Protein AF-A0A8T7J2P3-F1 (afdb_monomer)

pLDDT: mean 91.9, std 7.66, range [48.75, 98.56]

Structure (mmCIF, N/CA/C/O backbone):
data_AF-A0A8T7J2P3-F1
#
_entry.id   AF-A0A8T7J2P3-F1
#
loop_
_atom_site.group_PDB
_atom_site.id
_atom_site.type_symbol
_atom_site.label_atom_id
_atom_site.label_alt_id
_atom_site.label_comp_id
_atom_site.label_asym_id
_atom_site.label_entity_id
_atom_site.label_seq_id
_atom_site.pdbx_PDB_ins_code
_atom_site.Cartn_x
_atom_site.Cartn_y
_atom_site.Cartn_z
_atom_site.occupancy
_atom_site.B_iso_or_equiv
_atom_site.auth_seq_id
_atom_site.auth_comp_id
_atom_site.auth_asym_id
_atom_site.auth_atom_id
_atom_site.pdbx_PDB_model_num
ATOM 1 N N . LYS A 1 1 ? -17.540 -11.563 -5.756 1.00 60.41 1 LYS A N 1
ATOM 2 C CA . LYS A 1 1 ? -17.704 -10.848 -7.057 1.00 60.41 1 LYS A CA 1
ATOM 3 C C . LYS A 1 1 ? -17.309 -9.364 -6.993 1.00 60.41 1 LYS A C 1
ATOM 5 O O . LYS A 1 1 ? -16.690 -8.899 -7.941 1.00 60.41 1 LYS A O 1
ATOM 10 N N . ASN A 1 2 ? -17.602 -8.629 -5.912 1.00 87.38 2 ASN A N 1
ATOM 11 C CA . ASN A 1 2 ? -17.284 -7.192 -5.830 1.00 87.38 2 ASN A CA 1
ATOM 12 C C . ASN A 1 2 ? -15.776 -6.888 -5.732 1.00 87.38 2 ASN A C 1
ATOM 14 O O . ASN A 1 2 ? -15.310 -6.006 -6.441 1.00 87.38 2 ASN A O 1
ATOM 18 N N . VAL A 1 3 ? -14.997 -7.672 -4.976 1.00 92.69 3 VAL A N 1
ATOM 19 C CA . VAL A 1 3 ? -13.534 -7.469 -4.850 1.00 92.69 3 VAL A CA 1
ATOM 20 C C . VAL A 1 3 ? -12.808 -7.602 -6.193 1.00 92.69 3 VAL A C 1
ATOM 22 O O . VAL A 1 3 ? -11.998 -6.753 -6.541 1.00 92.69 3 VAL A O 1
ATOM 25 N N . ILE A 1 4 ? -13.167 -8.600 -7.008 1.00 94.38 4 ILE A N 1
ATOM 26 C CA . ILE A 1 4 ? -12.605 -8.781 -8.361 1.00 94.38 4 ILE A CA 1
ATOM 27 C C . ILE A 1 4 ? -12.861 -7.550 -9.234 1.00 94.38 4 ILE A C 1
ATOM 29 O O . ILE A 1 4 ? -11.965 -7.088 -9.935 1.00 94.38 4 ILE A O 1
ATOM 33 N N . LYS A 1 5 ? -14.079 -6.989 -9.174 1.00 94.00 5 LYS A N 1
ATOM 34 C CA . LYS A 1 5 ? -14.413 -5.753 -9.895 1.00 94.00 5 LYS A CA 1
ATOM 35 C C . LYS A 1 5 ? -13.558 -4.582 -9.409 1.00 94.00 5 LYS A C 1
ATOM 37 O O . LYS A 1 5 ? -13.127 -3.783 -10.234 1.00 94.00 5 LYS A O 1
ATOM 42 N N . THR A 1 6 ? -13.287 -4.489 -8.107 1.00 94.44 6 THR A N 1
ATOM 43 C CA . THR A 1 6 ? -12.375 -3.479 -7.552 1.00 94.44 6 THR A CA 1
ATOM 44 C C . THR A 1 6 ? -10.954 -3.661 -8.081 1.00 94.44 6 THR A C 1
ATOM 46 O O . THR A 1 6 ? -10.404 -2.705 -8.611 1.00 94.44 6 THR A O 1
ATOM 49 N N . LEU A 1 7 ? -10.390 -4.874 -8.055 1.00 94.38 7 LEU A N 1
ATOM 50 C CA . LEU A 1 7 ? -9.053 -5.147 -8.610 1.00 94.38 7 LEU A CA 1
ATOM 51 C C . LEU A 1 7 ? -8.952 -4.747 -10.091 1.00 94.38 7 LEU A C 1
ATOM 53 O O . LEU A 1 7 ? -7.992 -4.100 -10.503 1.00 94.38 7 LEU A O 1
ATOM 57 N N . LYS A 1 8 ? -9.990 -5.044 -10.882 1.00 94.00 8 LYS A N 1
ATOM 58 C CA . LYS A 1 8 ? -10.084 -4.614 -12.287 1.00 94.00 8 LYS A CA 1
ATOM 59 C C . LYS A 1 8 ? -10.078 -3.091 -12.431 1.00 94.00 8 LYS A C 1
ATOM 61 O O . LYS A 1 8 ? -9.345 -2.565 -13.264 1.00 94.00 8 LYS A O 1
ATOM 66 N N . LYS A 1 9 ? -10.853 -2.376 -11.607 1.00 93.44 9 LYS A N 1
ATOM 67 C CA . LYS A 1 9 ? -10.862 -0.900 -11.582 1.00 93.44 9 LYS A CA 1
ATOM 68 C C . LYS A 1 9 ? -9.493 -0.322 -11.215 1.00 93.44 9 LYS A C 1
ATOM 70 O O . LYS A 1 9 ? -9.084 0.663 -11.822 1.00 93.44 9 LYS A O 1
ATOM 75 N N . LEU A 1 10 ? -8.785 -0.960 -10.282 1.00 94.00 10 LEU A N 1
ATOM 76 C CA . LEU A 1 10 ? -7.436 -0.570 -9.866 1.00 94.00 10 LEU A CA 1
ATOM 77 C C . LEU A 1 10 ? -6.364 -0.864 -10.927 1.00 94.00 10 LEU A C 1
ATOM 79 O O . LEU A 1 10 ? -5.272 -0.329 -10.837 1.00 94.00 10 LEU A O 1
ATOM 83 N N . GLY A 1 11 ? -6.675 -1.642 -11.968 1.00 91.12 11 GLY A N 1
ATOM 84 C CA . GLY A 1 11 ? -5.764 -1.891 -13.088 1.00 91.12 11 GLY A CA 1
ATOM 85 C C . GLY A 1 11 ? -5.161 -3.289 -13.150 1.00 91.12 11 GLY A C 1
ATOM 86 O O . GLY A 1 11 ? -4.235 -3.490 -13.921 1.00 91.12 11 GLY A O 1
ATOM 87 N N . VAL A 1 12 ? -5.698 -4.262 -12.410 1.00 93.25 12 VAL A N 1
ATOM 88 C CA . VAL A 1 12 ? -5.315 -5.672 -12.572 1.00 93.25 12 VAL A CA 1
ATOM 89 C C . VAL A 1 12 ? -5.968 -6.239 -13.838 1.00 93.25 12 VAL A C 1
ATOM 91 O O . VAL A 1 12 ? -7.164 -6.551 -13.857 1.00 93.25 12 VAL A O 1
ATOM 94 N N . GLU A 1 13 ? -5.201 -6.378 -14.917 1.00 91.12 13 GLU A N 1
ATOM 95 C CA . GLU A 1 13 ? -5.711 -6.773 -16.242 1.00 91.12 13 GLU A CA 1
ATOM 96 C C . GLU A 1 13 ? -5.817 -8.291 -16.430 1.00 91.12 13 GLU A C 1
ATOM 98 O O . GLU A 1 13 ? -6.764 -8.766 -17.063 1.00 91.12 13 GLU A O 1
ATOM 103 N N . GLN A 1 14 ? -4.962 -9.066 -15.762 1.00 92.56 14 GLN A N 1
ATOM 104 C CA . GLN A 1 14 ? -5.007 -10.529 -15.779 1.00 92.56 14 GLN A CA 1
ATOM 105 C C . GLN A 1 14 ? -6.300 -11.108 -15.184 1.00 92.56 14 GLN A C 1
ATOM 107 O O . GLN A 1 14 ? -7.005 -10.479 -14.386 1.00 92.56 14 GLN A O 1
ATOM 112 N N . ARG A 1 15 ? -6.631 -12.352 -15.538 1.00 92.06 15 ARG A N 1
ATOM 113 C CA . ARG A 1 15 ? -7.747 -13.071 -14.908 1.00 92.06 15 ARG A CA 1
ATOM 114 C C . ARG A 1 15 ? -7.443 -13.305 -13.425 1.00 92.06 15 ARG A C 1
ATOM 116 O O . ARG A 1 15 ? -6.379 -13.808 -13.086 1.00 92.06 15 ARG A O 1
ATOM 123 N N . VAL A 1 16 ? -8.409 -13.002 -12.555 1.00 92.00 16 VAL A N 1
ATOM 124 C CA . VAL A 1 16 ? -8.291 -13.244 -11.109 1.00 92.00 16 VAL A CA 1
ATOM 125 C C . VAL A 1 16 ? -9.231 -14.394 -10.705 1.00 92.00 16 VAL A C 1
ATOM 127 O O . VAL A 1 16 ? -10.448 -14.252 -10.878 1.00 92.00 16 VAL A O 1
ATOM 130 N N . PRO A 1 17 ? -8.718 -15.545 -10.223 1.00 91.06 17 PRO A N 1
ATOM 131 C CA . PRO A 1 17 ? -9.540 -16.709 -9.876 1.00 91.06 17 PRO A CA 1
ATOM 132 C C . PRO A 1 17 ? -10.487 -16.435 -8.705 1.00 91.06 17 PRO A C 1
ATOM 134 O O . PRO A 1 17 ? -10.058 -15.968 -7.659 1.00 91.06 17 PRO A O 1
ATOM 137 N N . ALA A 1 18 ? -11.776 -16.753 -8.841 1.00 92.81 18 ALA A N 1
ATOM 138 C CA . ALA A 1 18 ? -12.801 -16.427 -7.844 1.00 92.81 18 ALA A CA 1
ATOM 139 C C . ALA A 1 18 ? -12.855 -17.411 -6.654 1.00 92.81 18 ALA A C 1
ATOM 141 O O . ALA A 1 18 ? -13.933 -17.880 -6.293 1.00 92.81 18 ALA A O 1
ATOM 142 N N . TYR A 1 19 ? -11.704 -17.709 -6.051 1.00 92.50 19 TYR A N 1
ATOM 143 C CA . TYR A 1 19 ? -11.590 -18.531 -4.843 1.00 92.50 19 TYR A CA 1
ATOM 144 C C . TYR A 1 19 ? -11.498 -17.658 -3.584 1.00 92.50 19 TYR A C 1
ATOM 146 O O . TYR A 1 19 ? -11.017 -16.532 -3.680 1.00 92.50 19 TYR A O 1
ATOM 154 N N . PRO A 1 20 ? -11.895 -18.143 -2.393 1.00 92.81 20 PRO A N 1
ATOM 155 C CA . PRO A 1 20 ? -11.748 -17.381 -1.147 1.00 92.81 20 PRO A CA 1
ATOM 156 C C . PRO A 1 20 ? -10.302 -16.952 -0.849 1.00 92.81 20 PRO A C 1
ATOM 158 O O . PRO A 1 20 ? -10.075 -15.828 -0.407 1.00 92.81 20 PRO A O 1
ATOM 161 N N . SER A 1 21 ? -9.323 -17.803 -1.177 1.00 93.19 21 SER A N 1
ATOM 162 C CA . SER A 1 21 ? -7.886 -17.545 -0.993 1.00 93.19 21 SER A CA 1
ATOM 163 C C . SER A 1 21 ? -7.366 -16.322 -1.761 1.00 93.19 21 SER A C 1
ATOM 165 O O . SER A 1 21 ? -6.348 -15.747 -1.383 1.00 93.19 21 SER A O 1
ATOM 167 N N . MET A 1 22 ? -8.092 -15.852 -2.785 1.00 93.44 22 MET A N 1
ATOM 168 C CA . MET A 1 22 ? -7.842 -14.563 -3.446 1.00 93.44 22 MET A CA 1
ATOM 169 C C . MET A 1 22 ? -7.695 -13.421 -2.441 1.00 93.44 22 MET A C 1
ATOM 171 O O . MET A 1 22 ? -6.847 -12.553 -2.625 1.00 93.44 22 MET A O 1
ATOM 175 N N . LEU A 1 23 ? -8.541 -13.396 -1.406 1.00 92.44 23 LEU A N 1
ATOM 176 C CA . LEU A 1 23 ? -8.566 -12.317 -0.417 1.00 92.44 23 LEU A CA 1
ATOM 177 C C . LEU A 1 23 ? -7.282 -12.270 0.423 1.00 92.44 23 LEU A C 1
ATOM 179 O O . LEU A 1 23 ? -6.978 -11.234 1.006 1.00 92.44 23 LEU A O 1
ATOM 183 N N . LEU A 1 24 ? -6.534 -13.375 0.447 1.00 93.19 24 LEU A N 1
ATOM 184 C CA . LEU A 1 24 ? -5.267 -13.531 1.155 1.00 93.19 24 LEU A CA 1
ATOM 185 C C . LEU A 1 24 ? -4.048 -13.444 0.222 1.00 93.19 24 LEU A C 1
ATOM 187 O O . LEU A 1 24 ? -2.924 -13.587 0.687 1.00 93.19 24 LEU A O 1
ATOM 191 N N . GLY A 1 25 ? -4.246 -13.177 -1.074 1.00 89.50 25 GLY A N 1
ATOM 192 C CA . GLY A 1 25 ? -3.145 -12.980 -2.021 1.00 89.50 25 GLY A CA 1
ATOM 193 C C . GLY A 1 25 ? -2.820 -14.176 -2.915 1.00 89.50 25 GLY A C 1
ATOM 194 O O . GLY A 1 25 ? -1.747 -14.192 -3.508 1.00 89.50 25 GLY A O 1
ATOM 195 N N . ALA A 1 26 ? -3.731 -15.144 -3.089 1.00 90.88 26 ALA A N 1
ATOM 196 C CA . ALA A 1 26 ? -3.587 -16.234 -4.070 1.00 90.88 26 ALA A CA 1
ATOM 197 C C . ALA A 1 26 ? -3.762 -15.754 -5.533 1.00 90.88 26 ALA A C 1
ATOM 199 O O . ALA A 1 26 ? -4.599 -16.256 -6.287 1.00 90.88 26 ALA A O 1
ATOM 200 N N . VAL A 1 27 ? -3.009 -14.720 -5.911 1.00 92.00 27 VAL A N 1
ATOM 201 C CA . VAL A 1 27 ? -2.977 -14.087 -7.230 1.00 92.00 27 VAL A CA 1
ATOM 202 C C . VAL A 1 27 ? -1.528 -13.712 -7.525 1.00 92.00 27 VAL A C 1
ATOM 204 O O . VAL A 1 27 ? -0.987 -12.793 -6.917 1.00 92.00 27 VAL A O 1
ATOM 207 N N . SER A 1 28 ? -0.902 -14.413 -8.465 1.00 92.31 28 SER A N 1
ATOM 208 C CA . SER A 1 28 ? 0.449 -14.086 -8.925 1.00 92.31 28 SER A CA 1
ATOM 209 C C . SER A 1 28 ? 0.419 -12.804 -9.748 1.00 92.31 28 SER A C 1
ATOM 211 O O . SER A 1 28 ? -0.377 -12.716 -10.679 1.00 92.31 28 SER A O 1
ATOM 213 N N . MET A 1 29 ? 1.266 -11.837 -9.407 1.00 95.06 29 MET A N 1
ATOM 214 C CA . MET A 1 29 ? 1.424 -10.571 -10.123 1.00 95.06 29 MET A CA 1
ATOM 215 C C . MET A 1 29 ? 2.899 -10.182 -10.137 1.00 95.06 29 MET A C 1
ATOM 217 O O . MET A 1 29 ? 3.631 -10.428 -9.178 1.00 95.06 29 MET A O 1
ATOM 221 N N . THR A 1 30 ? 3.327 -9.535 -11.210 1.00 95.56 30 THR A N 1
ATOM 222 C CA . THR A 1 30 ? 4.634 -8.886 -11.300 1.00 95.56 30 THR A CA 1
ATOM 223 C C . THR A 1 30 ? 4.683 -7.634 -10.411 1.00 95.56 30 THR A C 1
ATOM 225 O O . THR A 1 30 ? 3.644 -7.022 -10.131 1.00 95.56 30 THR A O 1
ATOM 228 N N . PRO A 1 31 ? 5.877 -7.163 -10.001 1.00 96.19 31 PRO A N 1
ATOM 229 C CA . PRO A 1 31 ? 5.993 -5.926 -9.230 1.00 96.19 31 PRO A CA 1
ATOM 230 C C . PRO A 1 31 ? 5.367 -4.702 -9.908 1.00 96.19 31 PRO A C 1
ATOM 232 O O . PRO A 1 31 ? 4.816 -3.840 -9.223 1.00 96.19 31 PRO A O 1
ATOM 235 N N . ILE A 1 32 ? 5.401 -4.631 -11.245 1.00 95.19 32 ILE A N 1
ATOM 236 C CA . ILE A 1 32 ? 4.783 -3.529 -11.992 1.00 95.19 32 ILE A CA 1
ATOM 237 C C . ILE A 1 32 ? 3.251 -3.610 -11.980 1.00 95.19 32 ILE A C 1
ATOM 239 O O . ILE A 1 32 ? 2.592 -2.580 -11.868 1.00 95.19 32 ILE A O 1
ATOM 243 N N . GLU A 1 33 ? 2.665 -4.809 -12.015 1.00 95.75 33 GLU A N 1
ATOM 244 C CA . GLU A 1 33 ? 1.213 -4.989 -11.876 1.00 95.75 33 GLU A CA 1
ATOM 245 C C . GLU A 1 33 ? 0.730 -4.604 -10.474 1.00 95.75 33 GLU A C 1
ATOM 247 O O . GLU A 1 33 ? -0.280 -3.910 -10.338 1.00 95.75 33 GLU A O 1
ATOM 252 N N . VAL A 1 34 ? 1.482 -4.974 -9.432 1.00 97.12 34 VAL A N 1
ATOM 253 C CA . VAL A 1 34 ? 1.201 -4.538 -8.056 1.00 97.12 34 VAL A CA 1
ATOM 254 C C . VAL A 1 34 ? 1.324 -3.017 -7.943 1.00 97.12 34 VAL A C 1
ATOM 256 O O . VAL A 1 34 ? 0.432 -2.370 -7.395 1.00 97.12 34 VAL A O 1
ATOM 259 N N . LEU A 1 35 ? 2.373 -2.416 -8.511 1.00 96.88 35 LEU A N 1
ATOM 260 C CA . LEU A 1 35 ? 2.537 -0.961 -8.528 1.00 96.88 35 LEU A CA 1
ATOM 261 C C . LEU A 1 35 ? 1.357 -0.271 -9.224 1.00 96.88 35 LEU A C 1
ATOM 263 O O . LEU A 1 35 ? 0.801 0.680 -8.676 1.00 96.88 35 LEU A O 1
ATOM 267 N N . ASN A 1 36 ? 0.922 -0.778 -10.379 1.00 95.19 36 ASN A N 1
ATOM 268 C CA . ASN A 1 36 ? -0.240 -0.259 -11.101 1.00 95.19 36 ASN A CA 1
ATOM 269 C C . ASN A 1 36 ? -1.524 -0.344 -10.273 1.00 95.19 36 ASN A C 1
ATOM 271 O O . ASN A 1 36 ? -2.320 0.590 -10.296 1.00 95.19 36 ASN A O 1
ATOM 275 N N . MET A 1 37 ? -1.706 -1.422 -9.508 1.00 96.00 37 MET A N 1
ATOM 276 C CA . MET A 1 37 ? -2.847 -1.581 -8.606 1.00 96.00 37 MET A CA 1
ATOM 277 C C . MET A 1 37 ? -2.838 -0.556 -7.458 1.00 96.00 37 MET A C 1
ATOM 279 O O . MET A 1 37 ? -3.897 -0.056 -7.074 1.00 96.00 37 MET A O 1
ATOM 283 N N . TYR A 1 38 ? -1.663 -0.231 -6.907 1.00 97.00 38 TYR A N 1
ATOM 284 C CA . TYR A 1 38 ? -1.525 0.752 -5.824 1.00 97.00 38 TYR A CA 1
ATOM 285 C C . TYR A 1 38 ? -1.502 2.209 -6.311 1.00 97.00 38 TYR A C 1
ATOM 287 O O . TYR A 1 38 ? -1.836 3.102 -5.534 1.00 97.00 38 TYR A O 1
ATOM 295 N N . GLN A 1 39 ? -1.162 2.473 -7.576 1.00 96.00 39 GLN A N 1
ATOM 296 C CA . GLN A 1 39 ? -1.111 3.825 -8.147 1.00 96.00 39 GLN A CA 1
ATOM 297 C C . GLN A 1 39 ? -2.392 4.643 -7.903 1.00 96.00 39 GLN A C 1
ATOM 299 O O . GLN A 1 39 ? -2.270 5.745 -7.359 1.00 96.00 39 GLN A O 1
ATOM 304 N N . PRO A 1 40 ? -3.608 4.155 -8.220 1.00 95.50 40 PRO A N 1
ATOM 305 C CA . PRO A 1 40 ? -4.828 4.914 -7.956 1.00 95.50 40 PRO A CA 1
ATOM 306 C C . PRO A 1 40 ? -5.094 5.113 -6.458 1.00 95.50 40 PRO A C 1
ATOM 308 O O . PRO A 1 40 ? -5.752 6.075 -6.093 1.00 95.50 40 PRO A O 1
ATOM 311 N N . ILE A 1 41 ? -4.584 4.254 -5.570 1.00 95.62 41 ILE A N 1
ATOM 312 C CA . ILE A 1 41 ? -4.715 4.436 -4.112 1.00 95.62 41 ILE A CA 1
ATOM 313 C C . ILE A 1 41 ? -3.807 5.585 -3.643 1.00 95.62 41 ILE A C 1
ATOM 315 O O . ILE A 1 41 ? -4.253 6.493 -2.937 1.00 95.62 41 ILE A O 1
ATOM 319 N N . ALA A 1 42 ? -2.553 5.590 -4.106 1.00 94.81 42 ALA A N 1
ATOM 320 C CA . ALA A 1 42 ? -1.565 6.621 -3.787 1.00 94.81 42 ALA A CA 1
ATOM 321 C C . ALA A 1 42 ? -1.943 8.014 -4.325 1.00 94.81 42 ALA A C 1
ATOM 323 O O . ALA A 1 42 ? -1.556 9.025 -3.755 1.00 94.81 42 ALA A O 1
ATOM 324 N N . SER A 1 43 ? -2.740 8.065 -5.391 1.00 93.31 43 SER A N 1
ATOM 325 C CA . SER A 1 43 ? -3.211 9.293 -6.056 1.00 93.31 43 SER A CA 1
ATOM 326 C C . SER A 1 43 ? -4.688 9.602 -5.774 1.00 93.31 43 SER A C 1
ATOM 328 O O . SER A 1 43 ? -5.392 10.192 -6.592 1.00 93.31 43 SER A O 1
ATOM 330 N N . PHE A 1 44 ? -5.181 9.183 -4.608 1.00 92.31 44 PHE A N 1
ATOM 331 C CA . PHE A 1 44 ? -6.510 9.539 -4.093 1.00 92.31 44 PHE A CA 1
ATOM 332 C C . PHE A 1 44 ? -7.686 9.201 -5.029 1.00 92.31 44 PHE A C 1
ATOM 334 O O . PHE A 1 44 ? -8.675 9.929 -5.139 1.00 92.31 44 PHE A O 1
ATOM 341 N N . GLY A 1 45 ? -7.567 8.067 -5.708 1.00 93.94 45 GLY A N 1
ATOM 342 C CA . GLY A 1 45 ? -8.579 7.480 -6.572 1.00 93.94 45 GLY A CA 1
ATOM 343 C C . GLY A 1 45 ? -8.394 7.762 -8.059 1.00 93.94 45 GLY A C 1
ATOM 344 O O . GLY A 1 45 ? -9.187 7.254 -8.857 1.00 93.94 45 GLY A O 1
ATOM 345 N N . GLN A 1 46 ? -7.355 8.508 -8.447 1.00 94.38 46 GLN A N 1
ATOM 346 C CA . GLN A 1 46 ? -7.060 8.852 -9.836 1.00 94.38 46 GLN A CA 1
ATOM 347 C C . GLN A 1 46 ? -6.128 7.842 -10.507 1.00 94.38 46 GLN A C 1
ATOM 349 O O . GLN A 1 46 ? -4.920 7.814 -10.298 1.00 94.38 46 GLN A O 1
ATOM 354 N N . LYS A 1 47 ? -6.667 7.027 -11.408 1.00 94.62 47 LYS A N 1
ATOM 355 C CA . LYS A 1 47 ? -5.840 6.146 -12.226 1.00 94.62 47 LYS A CA 1
ATOM 356 C C . LYS A 1 47 ? -5.113 6.952 -13.302 1.00 94.62 47 LYS A C 1
ATOM 358 O O . LYS A 1 47 ? -5.761 7.571 -14.146 1.00 94.62 47 LYS A O 1
ATOM 363 N N . LEU A 1 48 ? -3.787 6.876 -13.292 1.00 92.00 48 LEU A N 1
ATOM 364 C CA . LEU A 1 48 ? -2.891 7.414 -14.313 1.00 92.00 48 LEU A CA 1
ATOM 365 C C . LEU A 1 48 ? -2.239 6.265 -15.083 1.00 92.00 48 LEU A C 1
ATOM 367 O O . LEU A 1 48 ? -2.028 5.175 -14.549 1.00 92.00 48 LEU A O 1
ATOM 371 N N . SER A 1 49 ? -1.885 6.514 -16.342 1.00 88.69 49 SER A N 1
ATOM 372 C CA . SER A 1 49 ? -1.067 5.569 -17.100 1.00 88.69 49 SER A CA 1
ATOM 373 C C . SER A 1 49 ? 0.347 5.530 -16.514 1.00 88.69 49 SER A C 1
ATOM 375 O O . SER A 1 49 ? 1.025 6.556 -16.420 1.00 88.69 49 SER A O 1
ATOM 377 N N . VAL A 1 50 ? 0.821 4.350 -16.118 1.00 88.25 50 VAL A N 1
ATOM 378 C CA . VAL A 1 50 ? 2.202 4.120 -15.668 1.00 88.25 50 VAL A CA 1
ATOM 379 C C . VAL A 1 50 ? 3.023 3.629 -16.856 1.00 88.25 50 VAL A C 1
ATOM 381 O O . VAL A 1 50 ? 2.554 2.843 -17.669 1.00 88.25 50 VAL A O 1
ATOM 384 N N . GLY A 1 51 ? 4.248 4.129 -16.996 1.00 88.88 51 GLY A N 1
ATOM 385 C CA . GLY A 1 51 ? 5.107 3.797 -18.131 1.00 88.88 51 GLY A CA 1
ATOM 386 C C . GLY A 1 51 ? 6.322 4.709 -18.201 1.00 88.88 51 GLY A C 1
ATOM 387 O O . GLY A 1 51 ? 6.236 5.852 -17.748 1.00 88.88 51 GLY A O 1
ATOM 388 N N . ALA A 1 52 ? 7.417 4.186 -18.751 1.00 93.06 52 ALA A N 1
ATOM 389 C CA . ALA A 1 52 ? 8.717 4.854 -18.809 1.00 93.06 52 ALA A CA 1
ATOM 390 C C . ALA A 1 52 ? 8.859 5.833 -19.989 1.00 93.06 52 ALA A C 1
ATOM 392 O O . ALA A 1 52 ? 9.578 6.820 -19.878 1.00 93.06 52 ALA A O 1
ATOM 393 N N . ILE A 1 53 ? 8.170 5.575 -21.105 1.00 94.31 53 ILE A N 1
ATOM 394 C CA . ILE A 1 53 ? 8.209 6.426 -22.301 1.00 94.31 53 ILE A CA 1
ATOM 395 C C . ILE A 1 53 ? 7.114 7.491 -22.182 1.00 94.31 53 ILE A C 1
ATOM 397 O O . ILE A 1 53 ? 5.951 7.155 -21.951 1.00 94.31 53 ILE A O 1
ATOM 401 N N . VAL A 1 54 ? 7.484 8.766 -22.325 1.00 93.81 54 VAL A N 1
ATOM 402 C CA . VAL A 1 54 ? 6.562 9.914 -22.204 1.00 93.81 54 VAL A CA 1
ATOM 403 C C . VAL A 1 54 ? 6.195 10.543 -23.547 1.00 93.81 54 VAL A C 1
ATOM 405 O O . VAL A 1 54 ? 5.058 10.979 -23.716 1.00 93.81 54 VAL A O 1
ATOM 408 N N . ASP A 1 55 ? 7.124 10.558 -24.498 1.00 96.06 55 ASP A N 1
ATOM 409 C CA . ASP A 1 55 ? 6.962 11.127 -25.836 1.00 96.06 55 ASP A CA 1
ATOM 410 C C . ASP A 1 55 ? 7.959 10.432 -26.776 1.00 96.06 55 ASP A C 1
ATOM 412 O O . ASP A 1 55 ? 9.065 10.078 -26.358 1.00 96.06 55 ASP A O 1
ATOM 416 N N . ILE A 1 56 ? 7.562 10.210 -28.023 1.00 96.62 56 ILE A N 1
ATOM 417 C CA . ILE A 1 56 ? 8.404 9.706 -29.106 1.00 96.62 56 ILE A CA 1
ATOM 418 C C . ILE A 1 56 ? 8.314 10.744 -30.213 1.00 96.62 56 ILE A C 1
ATOM 420 O O . ILE A 1 56 ? 7.234 10.973 -30.754 1.00 96.62 56 ILE A O 1
ATOM 424 N N . VAL A 1 57 ? 9.445 11.357 -30.547 1.00 97.94 57 VAL A N 1
ATOM 425 C CA . VAL A 1 57 ? 9.540 12.429 -31.543 1.00 97.94 57 VAL A CA 1
ATOM 426 C C . VAL A 1 57 ? 10.415 12.001 -32.714 1.00 97.94 57 VAL A C 1
ATOM 428 O O . VAL A 1 57 ? 11.341 11.204 -32.548 1.00 97.94 57 VAL A O 1
ATOM 431 N N . ASP A 1 58 ? 10.120 12.526 -33.898 1.00 96.94 58 ASP A N 1
ATOM 432 C CA . ASP A 1 58 ? 10.976 12.378 -35.073 1.00 96.94 58 ASP A CA 1
ATOM 433 C C . ASP A 1 58 ? 12.176 13.365 -35.039 1.00 96.94 58 ASP A C 1
ATOM 435 O O . ASP A 1 58 ? 12.251 14.227 -34.155 1.00 96.94 58 ASP A O 1
ATOM 439 N N . PRO A 1 59 ? 13.132 13.284 -35.988 1.00 97.75 59 PRO A N 1
ATOM 440 C CA . PRO A 1 59 ? 14.266 14.214 -36.054 1.00 97.75 59 PRO A CA 1
ATOM 441 C C . PRO A 1 59 ? 13.891 15.684 -36.300 1.00 97.75 59 PRO A C 1
ATOM 443 O O . PRO A 1 59 ? 14.726 16.562 -36.095 1.00 97.75 59 PRO A O 1
ATOM 446 N N . LEU A 1 60 ? 12.666 15.959 -36.759 1.00 97.06 60 LEU A N 1
ATOM 447 C CA . LEU A 1 60 ? 12.136 17.307 -36.974 1.00 97.06 60 LEU A CA 1
ATOM 448 C C . LEU A 1 60 ? 11.414 17.849 -35.725 1.00 97.06 60 LEU A C 1
ATOM 450 O O . LEU A 1 60 ? 10.982 19.001 -35.722 1.00 97.06 60 LEU A O 1
ATOM 454 N N . GLY A 1 61 ? 11.305 17.049 -34.660 1.00 95.38 61 GLY A N 1
ATOM 455 C CA . GLY A 1 61 ? 10.639 17.406 -33.408 1.00 95.38 61 GLY A CA 1
ATOM 456 C C . GLY A 1 61 ? 9.126 17.168 -33.409 1.00 95.38 61 GLY A C 1
ATOM 457 O O . GLY A 1 61 ? 8.439 17.635 -32.500 1.00 95.38 61 GLY A O 1
ATOM 458 N N . ILE A 1 62 ? 8.586 16.454 -34.399 1.00 96.69 62 ILE A N 1
ATOM 459 C CA . ILE A 1 62 ? 7.159 16.133 -34.482 1.00 96.69 62 ILE A CA 1
ATOM 460 C C . ILE A 1 62 ? 6.872 14.912 -33.602 1.00 96.69 62 ILE A C 1
ATOM 462 O O . ILE A 1 62 ? 7.493 13.860 -33.756 1.00 96.69 62 ILE A O 1
ATOM 466 N N . SER A 1 63 ? 5.923 15.046 -32.669 1.00 95.81 63 SER A N 1
ATOM 467 C CA . SER A 1 63 ? 5.497 13.942 -31.798 1.00 95.81 63 SER A CA 1
ATOM 468 C C . SER A 1 63 ? 4.755 12.876 -32.608 1.00 95.81 63 SER A C 1
ATOM 470 O O . SER A 1 63 ? 3.703 13.135 -33.192 1.00 95.81 63 SER A O 1
ATOM 472 N N . ILE A 1 64 ? 5.324 11.671 -32.632 1.00 96.62 64 ILE A N 1
ATOM 473 C CA . ILE A 1 64 ? 4.763 10.460 -33.244 1.00 96.62 64 ILE A CA 1
ATOM 474 C C . ILE A 1 64 ? 3.794 9.793 -32.266 1.00 96.62 64 ILE A C 1
ATOM 476 O O . ILE A 1 64 ? 2.748 9.273 -32.652 1.00 96.62 64 ILE A O 1
ATOM 480 N N . TRP A 1 65 ? 4.151 9.790 -30.983 1.00 95.69 65 TRP A N 1
ATOM 481 C CA . TRP A 1 65 ? 3.339 9.218 -29.922 1.00 95.69 65 TRP A CA 1
ATOM 482 C C . TRP A 1 65 ? 3.628 9.927 -28.611 1.00 95.69 65 TRP A C 1
ATOM 484 O O . TRP A 1 65 ? 4.785 10.108 -28.245 1.00 95.69 65 TRP A O 1
ATOM 494 N N . LYS A 1 66 ? 2.575 10.239 -27.858 1.00 94.19 66 LYS A N 1
ATOM 495 C CA . LYS A 1 66 ? 2.685 10.858 -26.544 1.00 94.19 66 LYS A CA 1
ATOM 496 C C . LYS A 1 66 ? 1.829 10.123 -25.537 1.00 94.19 66 LYS A C 1
ATOM 498 O O . LYS A 1 66 ? 0.683 9.760 -25.810 1.00 94.19 66 LYS A O 1
ATOM 503 N N . LYS A 1 67 ? 2.377 9.925 -24.344 1.00 92.50 67 LYS A N 1
ATOM 504 C CA . LYS A 1 67 ? 1.650 9.292 -23.252 1.00 92.50 67 LYS A CA 1
ATOM 505 C C . LYS A 1 67 ? 0.520 10.206 -22.782 1.00 92.50 67 LYS A C 1
ATOM 507 O O . LYS A 1 67 ? 0.750 11.376 -22.482 1.00 92.50 67 LYS A O 1
ATOM 512 N N . SER A 1 68 ? -0.690 9.657 -22.673 1.00 88.06 68 SER A N 1
ATOM 513 C CA . SER A 1 68 ? -1.828 10.401 -22.130 1.00 88.06 68 SER A CA 1
ATOM 514 C C . SER A 1 68 ? -1.570 10.805 -20.675 1.00 88.06 68 SER A C 1
ATOM 516 O O . SER A 1 68 ? -1.179 9.976 -19.847 1.00 88.06 68 SER A O 1
ATOM 518 N N . SER A 1 69 ? -1.813 12.080 -20.376 1.00 86.75 69 SER A N 1
ATOM 519 C CA . SER A 1 69 ? -1.821 12.640 -19.024 1.00 86.75 69 SER A CA 1
ATOM 520 C C . SER A 1 69 ? -3.216 12.620 -18.389 1.00 86.75 69 SER A C 1
ATOM 522 O O . SER A 1 69 ? -3.409 13.205 -17.325 1.00 86.75 69 SER A O 1
ATOM 524 N N . GLU A 1 70 ? -4.204 11.998 -19.038 1.00 89.94 70 GLU A N 1
ATOM 525 C CA . GLU A 1 70 ? -5.569 11.940 -18.523 1.00 89.94 70 GLU A CA 1
ATOM 526 C C . GLU A 1 70 ? -5.648 11.064 -17.270 1.00 89.94 70 GLU A C 1
ATOM 528 O O . GLU A 1 70 ? -5.292 9.881 -17.272 1.00 89.94 70 GLU A O 1
ATOM 533 N N . ALA A 1 71 ? -6.159 11.655 -16.194 1.00 92.00 71 ALA A N 1
ATOM 534 C CA . ALA A 1 71 ? -6.484 10.957 -14.964 1.00 92.00 71 ALA A CA 1
ATOM 535 C C . ALA A 1 71 ? -7.932 10.462 -15.014 1.00 92.00 71 ALA A C 1
ATOM 537 O O . ALA A 1 71 ? -8.860 11.236 -15.255 1.00 92.00 71 ALA A O 1
ATOM 538 N N . LYS A 1 72 ? -8.149 9.175 -14.728 1.00 94.12 72 LYS A N 1
ATOM 539 C CA . LYS A 1 72 ? -9.495 8.602 -14.606 1.00 94.12 72 LYS A CA 1
ATOM 540 C C . LYS A 1 72 ? -9.833 8.341 -13.145 1.00 94.12 72 LYS A C 1
ATOM 542 O O . LYS A 1 72 ? -9.160 7.545 -12.498 1.00 94.12 72 LYS A O 1
ATOM 547 N N . GLN A 1 73 ? -10.923 8.915 -12.640 1.00 94.44 73 GLN A N 1
ATOM 548 C CA . GLN A 1 73 ? -11.403 8.593 -11.294 1.00 94.44 73 GLN A CA 1
ATOM 549 C C . GLN A 1 73 ? -11.940 7.150 -11.252 1.00 94.44 73 GLN A C 1
ATOM 551 O O . GLN A 1 73 ? -12.929 6.824 -11.912 1.00 94.44 73 GLN A O 1
ATOM 556 N N . VAL A 1 74 ? -11.287 6.270 -10.489 1.00 95.38 74 VAL A N 1
ATOM 557 C CA . VAL A 1 74 ? -11.662 4.846 -10.350 1.00 95.38 74 VAL A CA 1
ATOM 558 C C . VAL A 1 74 ? -12.111 4.465 -8.937 1.00 95.38 74 VAL A C 1
ATOM 560 O O . VAL A 1 74 ? -12.794 3.451 -8.769 1.00 95.38 74 VAL A O 1
ATOM 563 N N . MET A 1 75 ? -11.767 5.286 -7.944 1.00 93.38 75 MET A N 1
ATOM 564 C CA . MET A 1 75 ? -12.191 5.189 -6.545 1.00 93.38 75 MET A CA 1
ATOM 565 C C . MET A 1 75 ? -12.637 6.575 -6.078 1.00 93.38 75 MET A C 1
ATOM 567 O O . MET A 1 75 ? -12.101 7.572 -6.544 1.00 93.38 75 MET A O 1
ATOM 571 N N . ASP A 1 76 ? -13.633 6.667 -5.202 1.00 93.31 76 ASP A N 1
ATOM 572 C CA 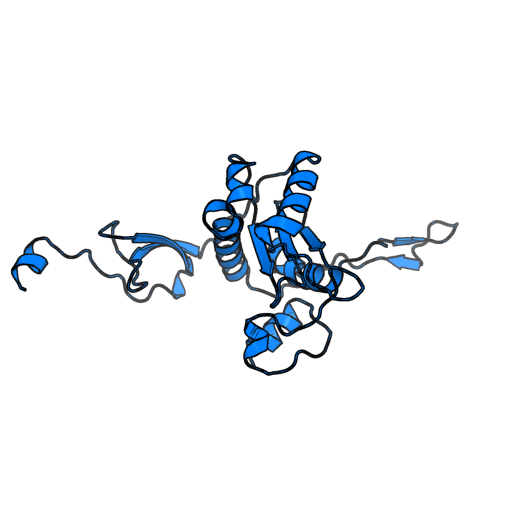. ASP A 1 76 ? -14.026 7.956 -4.634 1.00 93.31 76 ASP A CA 1
ATOM 573 C C . ASP A 1 76 ? -12.948 8.494 -3.682 1.00 93.31 76 ASP A C 1
ATOM 575 O O . ASP A 1 76 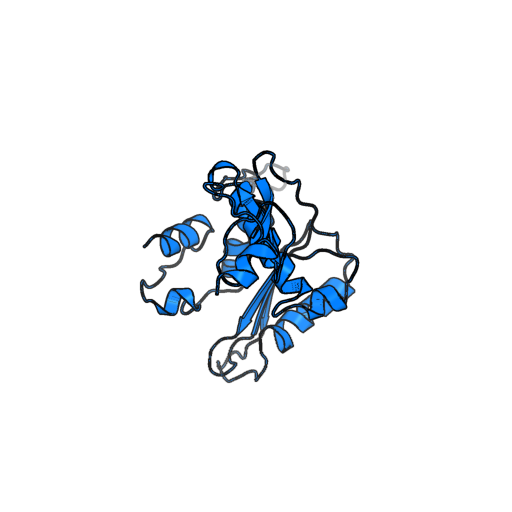? -12.313 7.730 -2.950 1.00 93.31 76 ASP A O 1
ATOM 579 N N . TYR A 1 77 ? -12.760 9.815 -3.694 1.00 93.50 77 TYR A N 1
ATOM 580 C CA . TYR A 1 77 ? -11.707 10.498 -2.940 1.00 93.50 77 TYR A CA 1
ATOM 581 C C . TYR A 1 77 ? -11.777 10.193 -1.435 1.00 93.50 77 TYR A C 1
ATOM 583 O O . TYR A 1 77 ? -10.758 9.964 -0.789 1.00 93.50 77 TYR A O 1
ATOM 591 N N . GLN A 1 78 ? -12.989 10.095 -0.887 1.00 94.38 78 GLN A N 1
ATOM 592 C CA . GLN A 1 78 ? -13.263 9.794 0.515 1.00 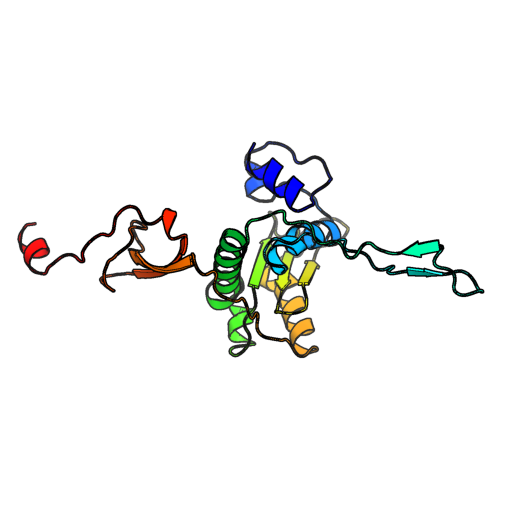94.38 78 GLN A CA 1
ATOM 593 C C . GLN A 1 78 ? -12.831 8.376 0.897 1.00 94.38 78 GLN A C 1
ATOM 595 O O . GLN A 1 78 ? -12.176 8.185 1.919 1.00 94.38 78 GLN A O 1
ATOM 600 N N . THR A 1 79 ? -13.173 7.368 0.087 1.00 93.81 79 THR A N 1
ATOM 601 C CA . THR A 1 79 ? -12.694 5.993 0.304 1.00 93.81 79 THR A CA 1
ATOM 602 C C . THR A 1 79 ? -11.178 5.940 0.212 1.00 93.81 79 THR A C 1
ATOM 604 O O . THR A 1 79 ? -10.557 5.302 1.057 1.00 93.81 79 THR A O 1
ATOM 607 N N . SER A 1 80 ? -10.569 6.612 -0.771 1.00 94.06 80 SER A N 1
ATOM 608 C CA . SER A 1 80 ? -9.109 6.653 -0.883 1.00 94.06 80 SER A CA 1
ATOM 609 C C . SER A 1 80 ? -8.462 7.330 0.326 1.00 94.06 80 SER A C 1
ATOM 611 O O . SER A 1 80 ? -7.464 6.826 0.828 1.00 94.06 80 SER A O 1
ATOM 613 N N . TYR A 1 81 ? -9.049 8.412 0.845 1.00 94.81 81 TYR A N 1
ATOM 614 C CA . TYR A 1 81 ? -8.588 9.082 2.063 1.00 94.81 81 TYR A CA 1
ATOM 615 C C . TYR A 1 81 ? -8.619 8.145 3.278 1.00 94.81 81 TYR A C 1
ATOM 617 O O . TYR A 1 81 ? -7.609 7.983 3.962 1.00 94.81 81 TYR A O 1
ATOM 625 N N . ILE A 1 82 ? -9.752 7.476 3.516 1.00 95.88 82 ILE A N 1
ATOM 626 C CA . ILE A 1 82 ? -9.916 6.529 4.631 1.00 95.88 82 ILE A CA 1
ATOM 627 C C . ILE A 1 82 ? -8.954 5.339 4.479 1.00 95.88 82 ILE A C 1
ATOM 629 O O . ILE A 1 82 ? -8.301 4.936 5.442 1.00 95.88 82 ILE A O 1
ATOM 633 N N . LEU A 1 83 ? -8.809 4.801 3.264 1.00 96.19 83 LEU A N 1
ATOM 634 C CA . LEU A 1 83 ? -7.868 3.720 2.976 1.00 96.19 83 LEU A CA 1
ATOM 635 C C . LEU A 1 83 ? -6.415 4.153 3.213 1.00 96.19 83 LEU A C 1
ATOM 637 O O . LEU A 1 83 ? -5.647 3.404 3.813 1.00 96.19 83 LEU A O 1
ATOM 641 N N . ASN A 1 84 ? -6.040 5.366 2.805 1.00 95.69 84 ASN A N 1
ATOM 642 C CA . ASN A 1 84 ? -4.703 5.907 3.039 1.00 95.69 84 ASN A CA 1
ATOM 643 C C . ASN A 1 84 ? -4.440 6.149 4.526 1.00 95.69 84 ASN A C 1
ATOM 645 O O . ASN A 1 84 ? -3.331 5.882 4.982 1.00 95.69 84 ASN A O 1
ATOM 649 N N . HIS A 1 85 ? -5.450 6.557 5.301 1.00 95.62 85 HIS A N 1
ATOM 650 C CA . HIS A 1 85 ? -5.342 6.607 6.758 1.00 95.62 85 HIS A CA 1
ATOM 651 C C . HIS A 1 85 ? -5.046 5.216 7.337 1.00 95.62 85 HIS A C 1
ATOM 653 O O . HIS A 1 85 ? -4.097 5.058 8.103 1.00 95.62 85 HIS A O 1
ATOM 659 N N . ALA A 1 86 ? -5.786 4.182 6.926 1.00 96.81 86 ALA A N 1
ATOM 660 C CA . ALA A 1 86 ? -5.538 2.812 7.381 1.00 96.81 86 ALA A CA 1
ATOM 661 C C . ALA A 1 86 ? -4.133 2.310 6.986 1.00 96.81 86 ALA A C 1
ATOM 663 O O . ALA A 1 86 ? -3.417 1.734 7.806 1.00 96.81 86 ALA A O 1
ATOM 664 N N . LEU A 1 87 ? -3.693 2.578 5.754 1.00 97.88 87 LEU A N 1
ATOM 665 C CA . LEU A 1 87 ? -2.342 2.247 5.288 1.00 97.88 87 LEU A CA 1
ATOM 666 C C . LEU A 1 87 ? -1.256 3.051 6.017 1.00 97.88 87 LEU A C 1
ATOM 668 O O . LEU A 1 87 ? -0.156 2.539 6.216 1.00 97.88 87 LEU A O 1
ATOM 672 N N . ASN A 1 88 ? -1.538 4.281 6.452 1.00 96.69 88 ASN A N 1
ATOM 673 C CA . ASN A 1 88 ? -0.634 5.036 7.315 1.00 96.69 88 AS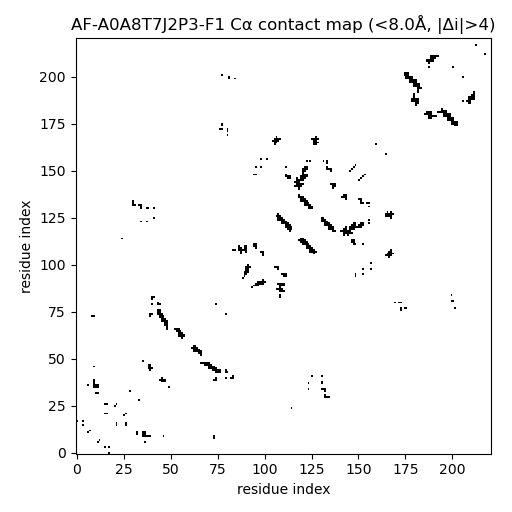N A CA 1
ATOM 674 C C . ASN A 1 88 ? -0.483 4.358 8.681 1.00 96.69 88 ASN A C 1
ATOM 676 O O . ASN A 1 88 ? 0.648 4.170 9.135 1.00 96.69 88 ASN A O 1
ATOM 680 N N . GLN A 1 89 ? -1.580 3.884 9.282 1.00 97.06 89 GLN A N 1
ATOM 681 C CA . GLN A 1 89 ? -1.535 3.143 10.549 1.00 97.06 89 GLN A CA 1
ATOM 682 C C . GLN A 1 89 ? -0.689 1.866 10.450 1.00 97.06 89 GLN A C 1
ATOM 684 O O . GLN A 1 89 ? 0.078 1.566 11.364 1.00 97.06 89 GLN A O 1
ATOM 689 N N . VAL A 1 90 ? -0.700 1.163 9.309 1.00 98.00 90 VAL A N 1
ATOM 690 C CA . VAL A 1 90 ? 0.200 0.012 9.081 1.00 98.00 90 VAL A CA 1
ATOM 691 C C . VAL A 1 90 ? 1.676 0.388 9.272 1.00 98.00 90 VAL A C 1
ATOM 693 O O . VAL A 1 90 ? 2.446 -0.406 9.814 1.00 98.00 90 VAL A O 1
ATOM 696 N N . THR A 1 91 ? 2.069 1.596 8.861 1.00 97.25 91 THR A N 1
ATOM 697 C CA . THR A 1 91 ? 3.451 2.097 8.970 1.00 97.25 91 THR A CA 1
ATOM 698 C C . THR A 1 91 ? 3.780 2.720 10.326 1.00 97.25 91 THR A C 1
ATOM 700 O O . THR A 1 91 ? 4.958 2.851 10.656 1.00 97.25 91 THR A O 1
ATOM 703 N N . ARG A 1 92 ? 2.765 3.106 11.111 1.00 95.88 92 ARG A N 1
ATOM 704 C CA . ARG A 1 92 ? 2.927 3.739 12.428 1.00 95.88 92 ARG A CA 1
ATOM 705 C C . ARG A 1 92 ? 2.868 2.732 13.568 1.00 95.88 92 ARG A C 1
ATOM 707 O O . ARG A 1 92 ? 3.741 2.737 14.427 1.00 95.88 92 ARG A O 1
ATOM 714 N N . THR A 1 93 ? 1.872 1.857 13.554 1.00 96.44 93 THR A N 1
ATOM 715 C CA . THR A 1 93 ? 1.572 0.932 14.657 1.00 96.44 93 THR A CA 1
ATOM 716 C C . THR A 1 93 ? 1.457 -0.522 14.198 1.00 96.44 93 THR A C 1
ATOM 718 O O . THR A 1 93 ? 1.646 -1.430 15.005 1.00 96.44 93 THR A O 1
ATOM 721 N N . GLY A 1 94 ? 1.216 -0.764 12.905 1.00 97.19 94 GLY A N 1
ATOM 722 C CA . GLY A 1 94 ? 1.019 -2.103 12.350 1.00 97.19 94 GLY A CA 1
ATOM 723 C C . GLY A 1 94 ? 2.295 -2.847 11.937 1.00 97.19 94 GLY A C 1
ATOM 724 O O . GLY A 1 94 ? 3.388 -2.666 12.479 1.00 97.19 94 GLY A O 1
ATOM 725 N N . THR A 1 95 ? 2.155 -3.724 10.940 1.00 97.88 95 THR A N 1
ATOM 726 C CA . THR A 1 95 ? 3.216 -4.647 10.493 1.00 97.88 95 THR A CA 1
ATOM 727 C C . THR A 1 95 ? 4.448 -3.950 9.914 1.00 97.88 95 THR A C 1
ATOM 729 O O . THR A 1 95 ? 5.523 -4.547 9.871 1.00 97.88 95 THR A O 1
ATOM 732 N N . ALA A 1 96 ? 4.321 -2.689 9.496 1.00 97.81 96 ALA A N 1
ATOM 733 C CA . ALA A 1 96 ? 5.412 -1.866 8.991 1.00 97.81 96 ALA A CA 1
ATOM 734 C C . ALA A 1 96 ? 5.844 -0.767 9.976 1.00 97.81 96 ALA A C 1
ATOM 736 O O . ALA A 1 96 ? 6.528 0.163 9.558 1.00 97.81 96 ALA A O 1
ATOM 737 N N . LYS A 1 97 ? 5.507 -0.867 11.274 1.00 97.62 97 LYS A N 1
ATOM 738 C CA . LYS A 1 97 ? 5.818 0.149 12.307 1.00 97.62 97 LYS A CA 1
ATOM 739 C C . LYS A 1 97 ? 7.279 0.607 12.360 1.00 97.62 97 LYS A C 1
ATOM 741 O O . LYS A 1 97 ? 7.566 1.735 12.752 1.00 97.62 97 LYS A O 1
ATOM 746 N N . ARG A 1 98 ? 8.219 -0.244 11.924 1.00 96.62 98 ARG A N 1
ATOM 747 C CA . ARG A 1 98 ? 9.643 0.109 11.811 1.00 96.62 98 ARG A CA 1
ATOM 748 C C . ARG A 1 98 ? 9.869 1.306 10.878 1.00 96.62 98 ARG A C 1
ATOM 750 O O . ARG A 1 98 ? 10.789 2.074 11.121 1.00 96.62 98 ARG A O 1
ATOM 757 N N . LEU A 1 99 ? 9.023 1.494 9.862 1.00 95.62 99 LEU A N 1
ATOM 758 C CA . LEU A 1 99 ? 9.078 2.652 8.971 1.00 95.62 99 LEU A CA 1
ATOM 759 C C . LEU A 1 99 ? 8.792 3.956 9.718 1.00 95.62 99 LEU A C 1
ATOM 761 O O . LEU A 1 99 ? 9.592 4.886 9.649 1.00 95.62 99 LEU A O 1
ATOM 765 N N . GLY A 1 100 ? 7.693 4.001 10.475 1.00 95.06 100 GLY A N 1
ATOM 766 C CA . GLY A 1 100 ? 7.337 5.154 11.297 1.00 95.06 100 GLY A CA 1
ATOM 767 C C . GLY A 1 100 ? 8.326 5.411 12.434 1.00 95.06 100 GLY A C 1
ATOM 768 O O . GLY A 1 100 ? 8.552 6.567 12.774 1.00 95.06 100 GLY A O 1
ATOM 769 N N . ALA A 1 101 ? 8.942 4.364 12.992 1.00 96.12 101 ALA A N 1
ATOM 770 C CA . ALA A 1 101 ? 9.993 4.505 14.001 1.00 96.12 101 ALA A CA 1
ATOM 771 C C . ALA A 1 101 ? 11.293 5.088 13.418 1.00 96.12 101 ALA A C 1
ATOM 773 O O . ALA A 1 101 ? 11.934 5.913 14.062 1.00 96.12 101 ALA A O 1
ATOM 774 N N . TYR A 1 102 ? 11.668 4.685 12.199 1.00 95.38 102 TYR A N 1
ATOM 775 C CA . TYR A 1 102 ? 12.883 5.161 11.532 1.00 95.38 102 TYR A CA 1
ATOM 776 C C . TYR A 1 102 ? 12.734 6.596 11.003 1.00 95.38 102 TYR A C 1
ATOM 778 O O . TYR A 1 102 ? 13.668 7.390 11.076 1.00 95.38 102 TYR A O 1
ATOM 786 N N . PHE A 1 103 ? 11.544 6.957 10.517 1.00 94.06 103 PHE A N 1
ATOM 787 C CA . PHE A 1 103 ? 11.226 8.299 10.025 1.00 94.06 103 PHE A CA 1
ATOM 788 C C . PHE A 1 103 ? 10.071 8.926 10.825 1.00 94.06 103 PHE A C 1
ATOM 790 O O . PHE A 1 103 ? 8.960 9.080 10.310 1.00 94.06 103 PHE A O 1
ATOM 797 N N . PRO A 1 104 ? 10.296 9.335 12.087 1.00 92.81 104 PRO A N 1
ATOM 798 C CA . PRO A 1 104 ? 9.217 9.766 12.979 1.00 92.81 104 PRO A CA 1
ATOM 799 C C . PRO A 1 104 ? 8.443 10.974 12.442 1.00 92.81 104 PRO A C 1
ATOM 801 O O . PRO A 1 104 ? 7.218 11.031 12.569 1.00 92.81 104 PRO A O 1
ATOM 804 N N . LYS A 1 105 ? 9.137 11.897 11.768 1.00 91.19 105 LYS A N 1
ATOM 805 C CA . LYS A 1 105 ? 8.569 13.137 11.219 1.00 91.19 105 LYS A CA 1
ATOM 806 C C . LYS A 1 105 ? 7.923 12.975 9.840 1.00 91.19 105 LYS A C 1
ATOM 808 O O . LYS A 1 105 ? 7.333 13.932 9.349 1.00 91.19 105 LYS A O 1
ATOM 813 N N . THR A 1 106 ? 8.007 11.792 9.229 1.00 91.44 106 THR A N 1
ATOM 814 C CA . THR A 1 106 ? 7.530 11.562 7.861 1.00 91.44 106 THR A CA 1
ATOM 815 C C . THR A 1 106 ? 6.328 10.634 7.861 1.00 91.44 106 THR A C 1
ATOM 817 O O . THR A 1 106 ? 6.334 9.578 8.492 1.00 91.44 106 THR A O 1
ATOM 820 N N . GLN A 1 107 ? 5.262 11.041 7.178 1.00 92.94 107 GLN A N 1
ATOM 821 C CA . GLN A 1 107 ? 4.077 10.208 6.993 1.00 92.94 107 GLN A CA 1
ATOM 822 C C . GLN A 1 107 ? 4.213 9.387 5.712 1.00 92.94 107 GLN A C 1
ATOM 824 O O . GLN A 1 107 ? 4.366 9.947 4.631 1.00 92.94 107 GLN A O 1
ATOM 829 N N . TYR A 1 108 ? 4.123 8.067 5.851 1.00 95.50 108 TYR A N 1
ATOM 830 C CA . TYR A 1 108 ? 4.048 7.118 4.744 1.00 95.50 108 TYR A CA 1
ATOM 831 C C . TYR A 1 108 ? 2.736 6.354 4.815 1.00 95.50 108 TYR A C 1
ATOM 833 O O . TYR A 1 108 ? 2.164 6.198 5.890 1.00 95.50 108 TYR A O 1
ATOM 841 N N . ALA A 1 109 ? 2.287 5.819 3.694 1.00 97.12 109 ALA A N 1
ATOM 842 C CA . ALA A 1 109 ? 1.269 4.782 3.661 1.00 97.12 109 ALA A CA 1
ATOM 843 C C . ALA A 1 109 ? 1.864 3.550 2.983 1.00 97.12 109 ALA A C 1
ATOM 845 O O . ALA A 1 109 ? 2.659 3.665 2.053 1.00 97.12 109 ALA A O 1
ATOM 846 N N . GLY A 1 110 ? 1.525 2.356 3.458 1.00 97.50 110 GLY A N 1
ATOM 847 C CA . GLY A 1 110 ? 2.051 1.148 2.844 1.00 97.50 110 GLY A CA 1
ATOM 848 C C . GLY A 1 110 ? 1.505 -0.133 3.436 1.00 97.50 110 GLY A C 1
ATOM 849 O O . GLY A 1 110 ? 0.790 -0.135 4.437 1.00 97.50 110 GLY A O 1
ATOM 850 N N . LYS A 1 111 ? 1.850 -1.247 2.796 1.00 98.44 111 LYS A N 1
ATOM 851 C CA . LYS A 1 111 ? 1.395 -2.576 3.184 1.00 98.44 111 LYS A CA 1
ATOM 852 C C . LYS A 1 111 ? 2.502 -3.605 2.996 1.00 98.44 111 LYS A C 1
ATOM 854 O O . LYS A 1 111 ? 3.164 -3.646 1.963 1.00 98.44 111 LYS A O 1
ATOM 859 N N . THR A 1 112 ? 2.665 -4.464 4.000 1.00 97.81 112 THR A N 1
ATOM 860 C CA . THR A 1 112 ? 3.504 -5.667 3.916 1.00 97.81 112 THR A CA 1
ATOM 861 C C . THR A 1 112 ? 2.737 -6.818 3.267 1.00 97.81 112 THR A C 1
ATOM 863 O O . THR A 1 112 ? 1.537 -6.985 3.524 1.00 97.81 112 THR A O 1
ATOM 866 N N . GLY A 1 113 ? 3.440 -7.649 2.503 1.00 96.50 113 GLY A N 1
ATOM 867 C CA . GLY A 1 113 ? 2.972 -8.954 2.042 1.00 96.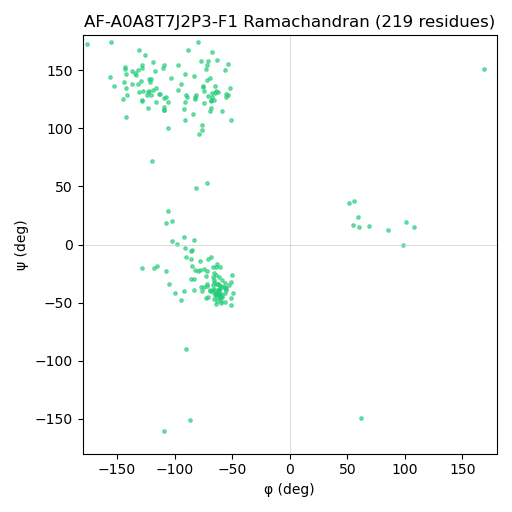50 113 GLY A CA 1
ATOM 868 C C . GLY A 1 113 ? 4.008 -10.032 2.352 1.00 96.50 113 GLY A C 1
ATOM 869 O O . GLY A 1 113 ? 5.208 -9.789 2.250 1.00 96.50 113 GLY A O 1
ATOM 870 N N . THR A 1 114 ? 3.529 -11.201 2.754 1.00 95.00 114 THR A N 1
ATOM 871 C CA . THR A 1 114 ? 4.331 -12.403 2.997 1.00 95.00 114 THR A CA 1
ATOM 872 C C . THR A 1 114 ? 3.501 -13.570 2.487 1.00 95.00 114 THR A C 1
ATOM 874 O O . THR A 1 114 ? 2.322 -13.647 2.837 1.00 95.00 114 THR A O 1
ATOM 877 N N . THR A 1 115 ? 4.068 -14.431 1.650 1.00 92.31 115 THR A N 1
ATOM 878 C CA . THR A 1 115 ? 3.386 -15.663 1.227 1.00 92.31 115 THR A CA 1
ATOM 879 C C . THR A 1 115 ? 3.678 -16.809 2.186 1.00 92.31 115 THR A C 1
ATOM 881 O O . THR A 1 115 ? 4.606 -16.731 2.996 1.00 92.31 115 THR A O 1
ATOM 884 N N . ASP A 1 116 ? 2.916 -17.891 2.046 1.00 89.56 116 ASP A N 1
ATOM 885 C CA . ASP A 1 116 ? 3.211 -19.163 2.702 1.00 89.56 116 ASP A CA 1
ATOM 886 C C . ASP A 1 116 ? 4.649 -19.625 2.395 1.00 89.56 116 ASP A C 1
ATOM 888 O O . ASP A 1 116 ? 5.275 -19.187 1.417 1.00 89.56 116 ASP A O 1
ATOM 892 N N . ASP A 1 117 ? 5.191 -20.446 3.296 1.00 89.62 117 ASP A N 1
ATOM 893 C CA . ASP A 1 117 ? 6.570 -20.956 3.289 1.00 89.62 117 ASP A CA 1
ATOM 894 C C . ASP A 1 117 ? 7.663 -19.874 3.230 1.00 89.62 117 ASP A C 1
ATOM 896 O O . ASP A 1 117 ? 8.813 -20.162 2.912 1.00 89.62 117 ASP A O 1
ATOM 900 N N . LEU A 1 118 ? 7.323 -18.612 3.531 1.00 91.62 118 LEU A N 1
ATOM 901 C CA . LEU A 1 118 ? 8.237 -17.465 3.458 1.00 91.62 118 LEU A CA 1
ATOM 902 C C . LEU A 1 118 ? 8.960 -17.371 2.104 1.00 91.62 118 LEU A C 1
ATOM 904 O O . LEU A 1 118 ? 10.133 -16.996 2.041 1.00 91.62 118 LEU A O 1
ATOM 908 N N . ARG A 1 119 ? 8.266 -17.730 1.018 1.00 92.38 119 ARG A N 1
ATOM 909 C CA . ARG A 1 119 ? 8.815 -17.672 -0.342 1.00 92.38 119 ARG A CA 1
ATOM 910 C C . ARG A 1 119 ? 8.986 -16.244 -0.847 1.00 92.38 119 ARG A C 1
ATOM 912 O O . ARG A 1 119 ? 10.023 -15.917 -1.414 1.00 92.38 119 ARG A O 1
ATOM 919 N N . ASP A 1 120 ? 7.972 -15.409 -0.643 1.00 95.88 120 ASP A N 1
ATOM 920 C CA . ASP A 1 120 ? 7.926 -14.053 -1.170 1.00 95.88 120 ASP A CA 1
ATOM 921 C C . ASP A 1 120 ? 7.811 -13.020 -0.043 1.00 95.88 120 ASP A C 1
ATOM 923 O O . ASP A 1 120 ? 6.902 -13.067 0.794 1.00 95.88 120 ASP A O 1
ATOM 927 N N . SER A 1 121 ? 8.695 -12.026 -0.077 1.00 97.69 121 SER A N 1
ATOM 928 C CA . SER A 1 121 ? 8.674 -10.851 0.792 1.00 97.69 121 SER A CA 1
ATOM 929 C C . SER A 1 121 ? 8.287 -9.623 -0.030 1.00 97.69 121 SER A C 1
ATOM 931 O O . SER A 1 121 ? 8.991 -9.248 -0.966 1.00 97.69 121 SER A O 1
ATOM 933 N N . TRP A 1 122 ? 7.171 -8.981 0.320 1.00 98.38 122 TRP A N 1
ATOM 934 C CA . TRP A 1 122 ? 6.637 -7.819 -0.392 1.00 98.38 122 TRP A CA 1
ATOM 935 C C . TRP A 1 122 ? 6.490 -6.604 0.518 1.00 98.38 122 TRP A C 1
ATOM 937 O O . TRP A 1 122 ? 6.042 -6.696 1.667 1.00 98.38 122 TRP A O 1
ATOM 947 N N . PHE A 1 123 ? 6.770 -5.432 -0.043 1.00 98.56 123 PHE A N 1
ATOM 948 C CA . PHE A 1 123 ? 6.364 -4.161 0.532 1.00 98.56 123 PHE A CA 1
ATOM 949 C C . PHE A 1 123 ? 6.012 -3.169 -0.573 1.00 98.56 123 PHE A C 1
ATOM 951 O O . PHE A 1 123 ? 6.834 -2.878 -1.441 1.00 98.56 123 PHE A O 1
ATOM 958 N N . THR A 1 124 ? 4.804 -2.616 -0.508 1.00 98.56 124 THR A N 1
ATOM 959 C CA . THR A 1 124 ? 4.401 -1.482 -1.342 1.00 98.56 124 THR A CA 1
ATOM 960 C C . THR A 1 124 ? 4.118 -0.303 -0.435 1.00 98.56 124 THR A C 1
ATOM 962 O O . THR A 1 124 ? 3.287 -0.399 0.471 1.00 98.56 124 THR A O 1
ATOM 965 N N . GLY A 1 125 ? 4.816 0.803 -0.666 1.00 97.50 125 GLY A N 1
ATOM 966 C CA . GLY A 1 125 ? 4.700 2.008 0.139 1.00 97.50 125 GLY A CA 1
ATOM 967 C C . GLY A 1 125 ? 4.812 3.264 -0.705 1.00 97.50 125 GLY A C 1
ATOM 968 O O . GLY A 1 125 ? 5.435 3.265 -1.769 1.00 97.50 125 GLY A O 1
ATOM 969 N N . PHE A 1 126 ? 4.195 4.332 -0.224 1.00 96.31 126 PHE A N 1
ATOM 970 C CA . PHE A 1 126 ? 4.229 5.631 -0.863 1.00 96.31 126 PHE A CA 1
ATOM 971 C C . PHE A 1 126 ? 4.295 6.769 0.149 1.00 96.31 126 PHE A C 1
ATOM 973 O O . PHE A 1 126 ? 3.834 6.664 1.290 1.00 96.31 126 PHE A O 1
ATOM 980 N N . ASP A 1 127 ? 4.920 7.843 -0.307 1.00 93.31 127 ASP A N 1
ATOM 981 C CA . ASP A 1 127 ? 4.942 9.156 0.323 1.00 93.31 127 ASP A CA 1
ATOM 982 C C . ASP A 1 127 ? 4.096 10.130 -0.524 1.00 93.31 127 ASP A C 1
ATOM 984 O O . ASP A 1 127 ? 3.246 9.679 -1.296 1.00 93.31 127 ASP A O 1
ATOM 988 N N . GLN A 1 128 ? 4.273 11.447 -0.382 1.00 89.81 128 GLN A N 1
ATOM 989 C CA . GLN A 1 128 ? 3.509 12.414 -1.181 1.00 89.81 128 GLN A CA 1
ATOM 990 C C . GLN A 1 128 ? 3.756 12.303 -2.699 1.00 89.81 128 GLN A C 1
ATOM 992 O O . GLN A 1 128 ? 2.833 12.524 -3.481 1.00 89.81 128 GLN A O 1
ATOM 997 N N . ASN A 1 129 ? 4.974 11.954 -3.123 1.00 87.75 129 ASN A N 1
ATOM 998 C CA . ASN A 1 129 ? 5.412 12.089 -4.517 1.00 87.75 129 ASN A CA 1
ATOM 999 C C . ASN A 1 129 ? 5.776 10.758 -5.182 1.00 87.75 129 ASN A C 1
ATOM 1001 O O . ASN A 1 129 ? 5.850 10.679 -6.409 1.00 87.75 129 ASN A O 1
ATOM 1005 N N . LYS A 1 130 ? 6.068 9.713 -4.401 1.00 92.62 130 LYS A N 1
ATOM 1006 C CA . LYS A 1 130 ? 6.643 8.462 -4.902 1.00 92.62 130 LYS A CA 1
ATOM 1007 C C . LYS A 1 130 ? 5.876 7.263 -4.376 1.00 92.62 13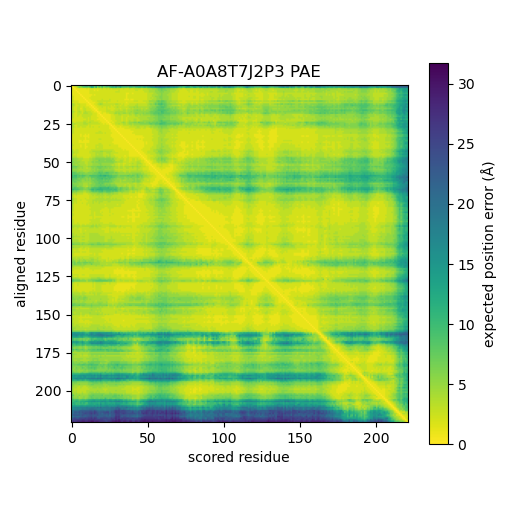0 LYS A C 1
ATOM 1009 O O . LYS A 1 130 ? 5.694 7.104 -3.175 1.00 92.62 130 LYS A O 1
ATOM 1014 N N . LEU A 1 131 ? 5.530 6.363 -5.292 1.00 95.88 131 LEU A N 1
ATOM 1015 C CA . LEU A 1 131 ? 5.061 5.011 -5.007 1.00 95.88 131 LEU A CA 1
ATOM 1016 C C . LEU A 1 131 ? 6.163 4.018 -5.368 1.00 95.88 131 LEU A C 1
ATOM 1018 O O . LEU A 1 131 ? 6.657 4.023 -6.493 1.00 95.88 131 LEU A O 1
ATOM 1022 N N . THR A 1 132 ? 6.525 3.148 -4.428 1.00 96.94 132 THR A N 1
ATOM 1023 C CA . THR A 1 132 ? 7.530 2.101 -4.638 1.00 96.94 132 THR A CA 1
ATOM 1024 C C . THR A 1 132 ? 6.965 0.748 -4.229 1.00 96.94 132 THR A C 1
ATOM 1026 O O . THR A 1 132 ? 6.413 0.599 -3.139 1.00 96.94 132 THR A O 1
ATOM 1029 N N . THR A 1 133 ? 7.130 -0.248 -5.097 1.00 98.12 133 THR A N 1
ATOM 1030 C CA . THR A 1 133 ? 6.856 -1.657 -4.796 1.00 98.12 133 THR A CA 1
ATOM 1031 C C . THR A 1 133 ? 8.165 -2.425 -4.816 1.00 98.12 133 THR A C 1
ATOM 1033 O O . THR A 1 133 ? 8.928 -2.314 -5.772 1.00 98.12 133 THR A O 1
ATOM 1036 N N . ILE A 1 134 ? 8.416 -3.191 -3.760 1.00 98.25 134 ILE A N 1
ATOM 1037 C CA . ILE A 1 134 ? 9.599 -4.027 -3.597 1.00 98.25 134 ILE A CA 1
ATOM 1038 C C . ILE A 1 134 ? 9.147 -5.464 -3.380 1.00 98.25 134 ILE A C 1
ATOM 1040 O O . ILE A 1 134 ? 8.292 -5.731 -2.533 1.00 98.25 134 ILE A O 1
ATOM 1044 N N . TRP A 1 135 ? 9.765 -6.366 -4.130 1.00 98.19 135 TRP A N 1
ATOM 1045 C CA . TRP A 1 135 ? 9.670 -7.806 -3.966 1.00 98.19 135 TRP A CA 1
ATOM 1046 C C . TRP A 1 135 ? 11.062 -8.373 -3.729 1.00 98.19 135 TRP A C 1
ATOM 1048 O O . TRP A 1 135 ? 12.023 -7.940 -4.364 1.00 98.19 135 TRP A O 1
ATOM 1058 N N . ILE A 1 136 ? 11.150 -9.334 -2.818 1.00 97.94 136 ILE A N 1
ATOM 1059 C CA . ILE A 1 136 ? 12.320 -10.179 -2.624 1.00 97.94 136 ILE A CA 1
ATOM 1060 C C . ILE A 1 136 ? 11.831 -11.623 -2.642 1.00 97.94 136 ILE A C 1
ATOM 1062 O O . ILE A 1 136 ? 10.963 -11.998 -1.853 1.00 97.94 136 ILE A O 1
ATOM 1066 N N . GLY A 1 137 ? 12.420 -12.411 -3.529 1.00 96.69 137 GLY A N 1
ATOM 1067 C CA . GLY A 1 137 ? 12.196 -13.839 -3.686 1.00 96.69 137 GLY A CA 1
ATOM 1068 C C . GLY A 1 137 ? 13.429 -14.471 -4.326 1.00 96.69 137 GLY A C 1
ATOM 1069 O O . GLY A 1 137 ? 14.368 -13.766 -4.710 1.00 96.69 137 GLY A O 1
ATOM 1070 N N . LYS A 1 138 ? 13.434 -15.797 -4.426 1.00 96.62 138 LYS A N 1
ATOM 1071 C CA . LYS A 1 138 ? 14.428 -16.539 -5.208 1.00 96.62 138 LYS A CA 1
ATOM 1072 C C . LYS A 1 138 ? 13.802 -16.993 -6.518 1.00 96.62 138 LYS A C 1
ATOM 1074 O O . LYS A 1 138 ? 12.642 -17.401 -6.534 1.00 96.62 138 LYS A O 1
ATOM 1079 N N . ASP A 1 139 ? 14.584 -16.974 -7.592 1.00 96.44 139 ASP A N 1
ATOM 1080 C CA . ASP A 1 139 ? 14.118 -17.358 -8.932 1.00 96.44 139 ASP A CA 1
ATOM 1081 C C . ASP A 1 139 ? 13.638 -18.820 -8.998 1.00 96.44 139 ASP A C 1
ATOM 1083 O O . ASP A 1 139 ? 12.753 -19.158 -9.782 1.00 96.44 139 ASP A O 1
ATOM 1087 N N . ASP A 1 140 ? 14.183 -19.686 -8.137 1.00 95.62 140 ASP A N 1
ATOM 1088 C CA . ASP A 1 140 ? 13.797 -21.094 -8.005 1.00 95.62 140 ASP A CA 1
ATOM 1089 C C . ASP A 1 140 ? 12.567 -21.325 -7.107 1.00 95.62 140 ASP A C 1
ATOM 1091 O O . ASP A 1 140 ? 12.177 -22.471 -6.884 1.00 95.62 140 ASP A O 1
ATOM 1095 N N . ASN A 1 141 ? 11.939 -20.254 -6.605 1.00 92.69 141 ASN A N 1
ATOM 1096 C CA . ASN A 1 141 ? 10.812 -20.284 -5.670 1.00 92.69 141 ASN A CA 1
ATOM 1097 C C . ASN A 1 141 ? 11.100 -20.972 -4.324 1.00 92.69 141 ASN A C 1
ATOM 1099 O O . ASN A 1 141 ? 10.158 -21.279 -3.589 1.00 92.69 141 ASN A O 1
ATOM 1103 N N . SER A 1 142 ? 12.366 -21.202 -3.967 1.00 96.25 142 SER A N 1
ATOM 1104 C CA . SER A 1 142 ? 12.701 -21.678 -2.627 1.00 96.25 142 SER A CA 1
ATOM 1105 C C . SER A 1 142 ? 12.501 -20.566 -1.577 1.00 96.25 142 SER A C 1
ATOM 1107 O O . SER A 1 142 ? 12.565 -19.377 -1.911 1.00 96.25 142 SER A O 1
ATOM 1109 N N . PRO A 1 143 ? 12.250 -20.915 -0.299 1.00 95.62 143 PRO A N 1
ATOM 1110 C CA . PRO A 1 143 ? 12.052 -19.939 0.772 1.00 95.62 143 PRO A CA 1
ATOM 1111 C C . PRO A 1 143 ? 13.174 -18.898 0.865 1.00 95.62 143 PRO A C 1
ATOM 1113 O O . PRO A 1 143 ? 14.360 -19.247 0.851 1.00 95.62 143 PRO A O 1
ATOM 1116 N N . VAL A 1 144 ? 12.812 -17.617 1.007 1.00 95.25 144 VAL A N 1
ATOM 1117 C CA . VAL A 1 144 ? 13.765 -16.552 1.378 1.00 95.25 144 VAL A CA 1
ATOM 1118 C C . VAL A 1 144 ? 13.943 -16.430 2.885 1.00 95.25 144 VAL A C 1
ATOM 1120 O O . VAL A 1 144 ? 14.862 -15.742 3.314 1.00 95.25 144 VAL A O 1
ATOM 1123 N N . GLU A 1 145 ? 13.080 -17.077 3.678 1.00 94.69 145 GLU A N 1
ATOM 1124 C CA . GLU A 1 145 ? 13.099 -17.049 5.152 1.00 94.69 145 GLU A CA 1
ATOM 1125 C C . GLU A 1 145 ? 12.956 -15.624 5.730 1.00 94.69 145 GLU A C 1
ATOM 1127 O O . GLU A 1 145 ? 13.352 -15.326 6.856 1.00 94.69 145 GLU A O 1
ATOM 1132 N N . LEU A 1 146 ? 12.364 -14.715 4.947 1.00 94.00 146 LEU A N 1
ATOM 1133 C CA . LEU A 1 146 ? 12.160 -13.314 5.298 1.00 94.00 146 LEU A CA 1
ATOM 1134 C C . LEU A 1 146 ? 10.698 -12.935 5.090 1.00 94.00 146 LEU A C 1
ATOM 1136 O O . LEU A 1 146 ? 10.164 -13.000 3.986 1.00 94.00 146 LEU A O 1
ATOM 1140 N N . THR A 1 147 ? 10.057 -12.439 6.141 1.00 95.75 147 THR A N 1
ATOM 1141 C CA . THR A 1 147 ? 8.731 -11.818 6.016 1.00 95.75 147 THR A CA 1
ATOM 1142 C C . THR A 1 147 ? 8.799 -10.503 5.228 1.00 95.75 147 THR A C 1
ATOM 1144 O O . THR A 1 147 ? 9.871 -9.908 5.069 1.00 95.75 147 THR A O 1
ATOM 1147 N N . GLY A 1 148 ? 7.653 -9.973 4.785 1.00 93.44 148 GLY A N 1
ATOM 1148 C CA . GLY A 1 148 ? 7.562 -8.647 4.155 1.00 93.44 148 GLY A CA 1
ATOM 1149 C C . GLY A 1 148 ? 8.185 -7.513 4.984 1.00 93.44 148 GLY A C 1
ATOM 1150 O O . GLY A 1 148 ? 8.781 -6.586 4.435 1.00 93.44 148 GLY A O 1
ATOM 1151 N N . SER A 1 149 ? 8.093 -7.590 6.318 1.00 95.12 149 SER A N 1
ATOM 1152 C CA . SER A 1 149 ? 8.651 -6.582 7.228 1.00 95.12 149 SER A CA 1
ATOM 1153 C C . SER A 1 149 ? 10.160 -6.730 7.461 1.00 95.12 149 SER A C 1
ATOM 1155 O O . SER A 1 149 ? 10.808 -5.739 7.804 1.00 95.12 149 SER A O 1
ATOM 1157 N N . GLN A 1 150 ? 10.729 -7.922 7.253 1.00 96.12 150 GLN A N 1
ATOM 1158 C CA . GLN A 1 150 ? 12.163 -8.204 7.405 1.00 96.12 150 GLN A CA 1
ATOM 1159 C C . GLN A 1 150 ? 12.944 -8.028 6.097 1.00 96.12 150 GLN A C 1
ATOM 1161 O O . GLN A 1 150 ? 14.047 -7.488 6.125 1.00 96.12 150 GLN A O 1
ATOM 1166 N N . GLY A 1 151 ? 12.379 -8.448 4.964 1.00 97.31 151 GLY A N 1
ATOM 1167 C CA . GLY A 1 151 ? 13.009 -8.362 3.646 1.00 97.31 151 GLY A CA 1
ATOM 1168 C C . GLY A 1 151 ? 12.690 -7.049 2.934 1.00 97.31 151 GLY A C 1
ATOM 1169 O O . GLY A 1 151 ? 13.407 -6.058 3.085 1.00 97.31 151 GLY A O 1
ATOM 1170 N N . ALA A 1 152 ? 11.603 -7.030 2.161 1.00 98.12 152 ALA A N 1
ATOM 1171 C CA . ALA A 1 152 ? 11.249 -5.923 1.270 1.00 98.12 152 ALA A CA 1
ATOM 1172 C C . ALA A 1 152 ? 11.155 -4.559 1.977 1.00 98.12 152 ALA A C 1
ATOM 1174 O O . ALA A 1 152 ? 11.643 -3.556 1.453 1.00 98.12 152 ALA A O 1
ATOM 1175 N N . LEU A 1 153 ? 10.608 -4.509 3.198 1.00 98.19 153 LEU A N 1
ATOM 1176 C CA . LEU A 1 153 ? 10.571 -3.273 3.987 1.00 98.19 153 LEU A CA 1
ATOM 1177 C C . LEU A 1 153 ? 11.975 -2.744 4.336 1.00 98.19 153 LEU A C 1
ATOM 1179 O O . LEU A 1 153 ? 12.157 -1.531 4.406 1.00 98.19 153 LEU A O 1
ATOM 1183 N N . SER A 1 154 ? 12.968 -3.615 4.553 1.00 97.50 154 SER A N 1
ATOM 1184 C CA . SER A 1 154 ? 14.352 -3.183 4.814 1.00 97.50 154 SER A CA 1
ATOM 1185 C C . SER A 1 154 ? 14.941 -2.464 3.603 1.00 97.50 154 SER A C 1
ATOM 1187 O O . SER A 1 154 ? 15.540 -1.404 3.752 1.00 97.50 154 SER A O 1
ATOM 1189 N N . VAL A 1 155 ? 14.706 -2.984 2.395 1.00 97.25 155 VAL A N 1
ATOM 1190 C CA . VAL A 1 155 ? 15.163 -2.335 1.156 1.00 97.25 155 VAL A CA 1
ATOM 1191 C C . VAL A 1 155 ? 14.435 -1.007 0.939 1.00 97.25 155 VAL A C 1
ATOM 1193 O O . VAL A 1 155 ? 15.062 -0.020 0.558 1.00 97.25 155 VAL A O 1
ATOM 1196 N N . PHE A 1 156 ? 13.133 -0.943 1.245 1.00 96.81 156 PHE A N 1
ATOM 1197 C CA . PHE A 1 156 ? 12.367 0.305 1.169 1.00 96.81 156 PHE A CA 1
ATOM 1198 C C . PHE A 1 156 ? 12.934 1.366 2.116 1.00 96.81 156 PHE A C 1
ATOM 1200 O O . PHE A 1 156 ? 13.141 2.505 1.707 1.00 96.81 156 PHE A O 1
ATOM 1207 N N . LEU A 1 157 ? 13.233 0.987 3.362 1.00 95.31 157 LEU A N 1
ATOM 1208 C CA . LEU A 1 157 ? 13.874 1.861 4.347 1.00 95.31 157 LEU A CA 1
ATOM 1209 C C . LEU A 1 157 ? 15.198 2.421 3.825 1.00 95.31 157 LEU A C 1
ATOM 1211 O O . LEU A 1 157 ? 15.390 3.633 3.858 1.00 95.31 157 LEU A O 1
ATOM 1215 N N . SER A 1 158 ? 16.081 1.567 3.303 1.00 95.00 158 SER A N 1
ATOM 1216 C CA . SER A 1 158 ? 17.363 1.999 2.736 1.00 95.00 158 SER A CA 1
ATOM 1217 C C . SER A 1 158 ? 17.178 2.952 1.552 1.00 95.00 158 SER A C 1
ATOM 1219 O O . SER A 1 158 ? 17.870 3.965 1.464 1.00 95.00 158 SER A O 1
ATOM 1221 N N . LEU A 1 159 ? 16.212 2.676 0.670 1.00 93.81 159 LEU A N 1
ATOM 1222 C CA . LEU A 1 159 ? 15.907 3.536 -0.474 1.00 93.81 159 LEU A CA 1
ATOM 1223 C C . LEU A 1 159 ? 15.411 4.921 -0.037 1.00 93.81 159 LEU A C 1
ATOM 1225 O O . LEU A 1 159 ? 15.844 5.924 -0.601 1.00 93.81 159 LEU A O 1
ATOM 1229 N N . GLN A 1 160 ? 14.535 4.976 0.969 1.00 91.38 160 GLN A N 1
ATOM 1230 C CA . GLN A 1 160 ? 14.010 6.231 1.510 1.00 91.38 160 GLN A CA 1
ATOM 1231 C C . GLN A 1 160 ? 15.002 6.939 2.436 1.00 91.38 160 GLN A C 1
ATOM 1233 O O . GLN A 1 160 ? 14.914 8.142 2.611 1.00 91.38 160 GLN A O 1
ATOM 1238 N N . ALA A 1 161 ? 15.983 6.247 3.013 1.00 91.31 161 ALA A N 1
ATOM 1239 C CA . ALA A 1 161 ? 17.070 6.906 3.734 1.00 91.31 161 ALA A CA 1
ATOM 1240 C C . ALA A 1 161 ? 18.017 7.626 2.761 1.00 91.31 161 ALA A C 1
ATOM 1242 O O . ALA A 1 161 ? 18.530 8.698 3.070 1.00 91.31 161 ALA A O 1
ATOM 1243 N N . ALA A 1 162 ? 18.213 7.058 1.567 1.00 90.06 162 ALA A N 1
ATOM 1244 C CA . ALA A 1 162 ? 19.027 7.649 0.508 1.00 90.06 162 ALA A CA 1
ATOM 1245 C C . ALA A 1 162 ? 18.318 8.782 -0.262 1.00 90.06 162 ALA A C 1
ATOM 1247 O O . ALA A 1 162 ? 18.964 9.512 -1.013 1.00 90.06 162 ALA A O 1
ATOM 1248 N N . LYS A 1 163 ? 16.996 8.927 -0.118 1.00 80.75 163 LYS A N 1
ATOM 1249 C CA . LYS A 1 163 ? 16.176 9.902 -0.849 1.00 80.75 163 LYS A CA 1
ATOM 1250 C C . LYS A 1 163 ? 15.408 10.772 0.141 1.00 80.75 163 LYS A C 1
ATOM 1252 O O . LYS A 1 163 ? 14.684 10.244 0.964 1.00 80.75 163 LYS A O 1
ATOM 1257 N N . SER A 1 164 ? 15.469 12.098 0.035 1.00 76.38 164 SER A N 1
ATOM 1258 C CA . SER A 1 164 ? 14.595 12.963 0.842 1.00 76.38 164 SER A CA 1
ATOM 1259 C C . SER A 1 164 ? 13.123 12.645 0.550 1.00 76.38 164 SER A C 1
ATOM 1261 O O . SER A 1 164 ? 12.664 12.799 -0.585 1.00 76.38 164 SER A O 1
ATOM 1263 N N . ALA A 1 165 ? 12.415 12.141 1.559 1.00 76.88 165 ALA A N 1
ATOM 1264 C CA . ALA A 1 165 ? 10.996 11.828 1.485 1.00 76.88 165 ALA A CA 1
ATOM 1265 C C . ALA A 1 165 ? 10.151 13.029 1.912 1.00 76.88 165 ALA A C 1
ATOM 1267 O O . ALA A 1 165 ? 10.526 13.780 2.815 1.00 76.88 165 ALA A O 1
ATOM 1268 N N . GLU A 1 166 ? 8.983 13.167 1.295 1.00 83.88 166 GLU A N 1
ATOM 1269 C CA . GLU A 1 166 ? 8.009 14.205 1.621 1.00 83.88 166 GLU A CA 1
ATOM 1270 C C . GLU A 1 166 ? 6.805 13.573 2.302 1.00 83.88 166 GLU A C 1
ATOM 1272 O O . GLU A 1 166 ? 6.220 12.618 1.791 1.00 83.88 166 GLU A O 1
ATOM 1277 N N . SER A 1 167 ? 6.451 14.085 3.480 1.00 84.88 167 SER A N 1
ATOM 1278 C CA . SER A 1 167 ? 5.322 13.572 4.253 1.00 84.88 167 SER A CA 1
ATOM 1279 C C . SER A 1 167 ? 4.060 13.540 3.410 1.00 84.88 167 SER A C 1
ATOM 1281 O O . SER A 1 167 ? 3.679 14.559 2.848 1.00 84.88 167 SER A O 1
ATOM 1283 N N . LEU A 1 168 ? 3.386 12.391 3.384 1.00 84.75 168 LEU A N 1
ATOM 1284 C CA . LEU A 1 168 ? 2.086 12.245 2.749 1.00 84.75 168 LEU A CA 1
ATOM 1285 C C . LEU A 1 168 ? 1.125 13.340 3.247 1.00 84.75 168 LEU A C 1
ATOM 1287 O O . LEU A 1 168 ? 0.653 13.291 4.379 1.00 84.75 168 LEU A O 1
ATOM 1291 N N . ALA A 1 169 ? 0.835 14.319 2.394 1.00 79.38 169 ALA A N 1
ATOM 1292 C CA . ALA A 1 169 ? -0.090 15.405 2.680 1.00 79.38 169 ALA A CA 1
ATOM 1293 C C . ALA A 1 169 ? -1.392 15.162 1.914 1.00 79.38 169 ALA A C 1
ATOM 1295 O O . ALA A 1 169 ? -1.475 15.408 0.711 1.00 79.38 169 ALA A O 1
ATOM 1296 N N . VAL A 1 170 ? -2.413 14.652 2.606 1.00 78.00 170 VAL A N 1
ATOM 1297 C CA . VAL A 1 170 ? -3.740 14.443 2.012 1.00 78.00 170 VAL A CA 1
ATOM 1298 C C . VAL A 1 170 ? -4.718 15.455 2.592 1.00 78.00 170 VAL A C 1
ATOM 1300 O O . VAL A 1 170 ? -5.002 15.388 3.792 1.00 78.00 170 VAL A O 1
ATOM 1303 N N . PRO A 1 171 ? -5.268 16.372 1.778 1.00 83.62 171 PRO A N 1
ATOM 1304 C CA . PRO A 1 171 ? -6.366 17.217 2.218 1.00 83.62 171 PRO A CA 1
ATOM 1305 C C . PRO A 1 171 ? -7.529 16.356 2.721 1.00 83.62 171 PRO A C 1
ATOM 1307 O O . PRO A 1 171 ? -7.956 15.410 2.061 1.00 83.62 171 PRO A O 1
ATOM 1310 N N . LYS A 1 172 ? -8.042 16.660 3.913 1.00 90.19 172 LYS A N 1
ATOM 1311 C CA . LYS A 1 172 ? -9.220 15.964 4.434 1.00 90.19 172 LYS A CA 1
ATOM 1312 C C . LYS A 1 172 ? -10.437 16.331 3.569 1.00 90.19 172 LYS A C 1
ATOM 1314 O O . LYS A 1 172 ? -10.705 17.525 3.429 1.00 90.19 172 LYS A O 1
ATOM 1319 N N . PRO A 1 173 ? -11.196 15.357 3.032 1.00 92.38 173 PRO A N 1
ATOM 1320 C CA . PRO A 1 173 ? -12.468 15.637 2.375 1.00 92.38 173 PRO A CA 1
ATOM 1321 C C . PRO A 1 173 ? -13.426 16.394 3.310 1.00 92.38 173 PRO A C 1
ATOM 1323 O O . PRO A 1 173 ? -13.386 16.225 4.536 1.00 92.38 173 PRO A O 1
ATOM 1326 N N . SER A 1 174 ? -14.302 17.225 2.743 1.00 91.69 174 SER A N 1
ATOM 1327 C CA . SER A 1 174 ? -15.295 17.984 3.517 1.00 91.69 174 SER A CA 1
ATOM 1328 C C . SER A 1 174 ? -16.349 17.085 4.167 1.00 91.69 174 SER A C 1
ATOM 1330 O O . SER A 1 174 ? -16.858 17.421 5.227 1.00 91.69 174 SER A O 1
ATOM 1332 N N . ASP A 1 175 ? -16.632 15.926 3.576 1.00 93.69 175 ASP A N 1
ATOM 1333 C CA . ASP A 1 175 ? -17.629 14.949 4.021 1.00 93.69 175 ASP A CA 1
ATOM 1334 C C . ASP A 1 175 ? -17.024 13.730 4.744 1.00 93.69 175 ASP A C 1
ATOM 1336 O O . ASP A 1 175 ? -17.660 12.675 4.855 1.00 93.69 175 ASP A O 1
ATOM 1340 N N . VAL A 1 176 ? -15.794 13.876 5.247 1.00 95.62 176 VAL A N 1
ATOM 1341 C CA . VAL A 1 176 ? -15.125 12.910 6.125 1.00 95.62 176 VAL A CA 1
ATOM 1342 C C . VAL A 1 176 ? -14.746 13.585 7.438 1.00 95.62 176 VAL A C 1
ATOM 1344 O O . VAL A 1 176 ? -14.126 14.652 7.448 1.00 95.62 176 VAL A O 1
ATOM 1347 N N . GLU A 1 177 ? -15.059 12.933 8.551 1.00 94.62 177 GLU A N 1
ATOM 1348 C CA . GLU A 1 177 ? -14.748 13.409 9.899 1.00 94.62 177 GLU A CA 1
ATOM 1349 C C . GLU A 1 177 ? -14.037 12.340 10.716 1.00 94.62 177 GLU A C 1
ATOM 1351 O O . GLU A 1 177 ? -14.221 11.144 10.493 1.00 94.62 177 GLU A O 1
ATOM 1356 N N . MET A 1 178 ? -13.220 12.784 11.670 1.00 94.06 178 MET A N 1
ATOM 1357 C CA . MET A 1 178 ? -12.636 11.907 12.677 1.00 94.06 178 MET A CA 1
ATOM 1358 C C . MET A 1 178 ? -13.667 11.707 13.786 1.00 94.06 178 MET A C 1
ATOM 1360 O O . MET A 1 178 ? -14.180 12.684 14.326 1.00 94.06 178 MET A O 1
ATOM 1364 N N . ARG A 1 179 ? -13.973 10.455 14.121 1.00 94.56 179 ARG A N 1
ATOM 1365 C CA . ARG A 1 179 ? -14.909 10.105 15.194 1.00 94.56 179 ARG A CA 1
ATOM 1366 C C . ARG A 1 179 ? -14.278 9.112 16.152 1.00 94.56 179 ARG A C 1
ATOM 1368 O O . ARG A 1 179 ? -13.371 8.372 15.774 1.00 94.56 179 ARG A O 1
ATOM 1375 N N . VAL A 1 180 ? -14.767 9.123 17.385 1.00 94.31 180 VAL A N 1
ATOM 1376 C CA . VAL A 1 180 ? -14.379 8.182 18.432 1.00 94.31 180 VAL A CA 1
ATOM 1377 C C . VAL A 1 180 ? -15.164 6.888 18.233 1.00 94.31 180 VAL A C 1
ATOM 1379 O O . VAL A 1 180 ? -16.385 6.917 18.093 1.00 94.31 180 VAL A O 1
ATOM 1382 N N . PHE A 1 181 ? -14.461 5.761 18.202 1.00 93.69 181 PHE A N 1
ATOM 1383 C CA . PHE A 1 181 ? -15.036 4.425 18.099 1.00 93.69 181 PHE A CA 1
ATOM 1384 C C . PHE A 1 181 ? -14.675 3.606 19.330 1.00 93.69 181 PHE A C 1
ATOM 1386 O O . PHE A 1 181 ? -13.508 3.560 19.713 1.00 93.69 181 PHE A O 1
ATOM 1393 N N . GLU A 1 182 ? -15.654 2.923 19.914 1.00 93.25 182 GLU A N 1
ATOM 1394 C CA . GLU A 1 182 ? -15.419 1.895 20.933 1.00 93.25 182 GLU A CA 1
ATOM 1395 C C . GLU A 1 182 ? -14.667 0.720 20.290 1.00 93.25 182 GLU A C 1
ATOM 1397 O O . GLU A 1 182 ? -15.139 0.158 19.299 1.00 93.25 182 GLU A O 1
ATOM 1402 N N . GLN A 1 183 ? -13.502 0.330 20.821 1.00 90.88 183 GLN A N 1
ATOM 1403 C CA . GLN A 1 183 ? -12.646 -0.667 20.155 1.00 90.88 183 GLN A CA 1
ATOM 1404 C C . GLN A 1 183 ? -13.296 -2.054 20.048 1.00 90.88 183 GLN A C 1
ATOM 1406 O O . GLN A 1 183 ? -13.076 -2.767 19.070 1.00 90.88 183 GLN A O 1
ATOM 1411 N N . SER A 1 184 ? -14.102 -2.440 21.038 1.00 90.06 184 SER A N 1
ATOM 1412 C CA . SER A 1 184 ? -14.709 -3.773 21.113 1.00 90.06 184 SER A CA 1
ATOM 1413 C C . SER A 1 184 ? -15.902 -3.948 20.170 1.00 90.06 184 SER A C 1
ATOM 1415 O O . SER A 1 184 ? -16.090 -5.029 19.612 1.00 90.06 184 SER A O 1
ATOM 1417 N N . THR A 1 185 ? -16.710 -2.902 19.981 1.00 90.69 185 THR A N 1
ATOM 1418 C CA . THR A 1 185 ? -17.962 -2.973 19.208 1.00 90.69 185 THR A CA 1
ATOM 1419 C C . THR A 1 185 ? -17.875 -2.278 17.852 1.00 90.69 185 THR A C 1
ATOM 1421 O O . THR A 1 185 ? -18.666 -2.581 16.958 1.00 90.69 185 THR A O 1
ATOM 1424 N N . GLY A 1 186 ? -16.945 -1.333 17.684 1.00 90.25 186 GLY A N 1
ATOM 1425 C CA . GLY A 1 186 ? -16.914 -0.426 16.540 1.00 90.25 186 GLY A CA 1
ATOM 1426 C C . GLY A 1 186 ? -18.072 0.579 16.526 1.00 90.25 186 GLY A C 1
ATOM 1427 O O . GLY A 1 186 ? -18.353 1.163 15.478 1.00 90.25 186 GLY A O 1
ATOM 1428 N N . ALA A 1 187 ? -18.771 0.772 17.651 1.00 91.00 187 ALA A N 1
ATOM 1429 C CA . ALA A 1 187 ? -19.808 1.789 17.777 1.00 91.00 187 ALA A CA 1
ATOM 1430 C C . ALA A 1 187 ? -19.191 3.191 17.825 1.00 91.00 187 ALA A C 1
ATOM 1432 O O . ALA A 1 187 ? -18.152 3.402 18.451 1.00 91.00 187 ALA A O 1
ATOM 1433 N N . ILE A 1 188 ? -19.852 4.152 17.180 1.00 91.75 188 ILE A N 1
ATOM 1434 C CA . ILE A 1 188 ? -19.469 5.564 17.242 1.00 91.75 188 ILE A CA 1
ATOM 1435 C C . ILE A 1 188 ? -19.877 6.103 18.612 1.00 91.75 188 ILE A C 1
ATOM 1437 O O . ILE A 1 188 ? -21.019 5.902 19.022 1.00 91.75 188 ILE A O 1
ATOM 1441 N N . MET A 1 189 ? -18.969 6.801 19.284 1.00 90.31 189 MET A N 1
ATOM 1442 C CA . MET A 1 189 ? -19.206 7.408 20.593 1.00 90.31 189 MET A CA 1
ATOM 1443 C C . MET A 1 189 ? -19.278 8.934 20.502 1.00 90.31 189 MET A C 1
ATOM 1445 O O . MET A 1 189 ? -18.748 9.540 19.560 1.00 90.31 189 MET A O 1
ATOM 1449 N N . GLU A 1 190 ? -19.985 9.533 21.459 1.00 86.62 190 GLU A N 1
ATOM 1450 C CA . GLU A 1 190 ? -20.089 10.992 21.601 1.00 86.62 190 GLU A CA 1
ATOM 1451 C C . GLU A 1 190 ? -18.801 11.570 22.212 1.00 86.62 190 GLU A C 1
ATOM 1453 O 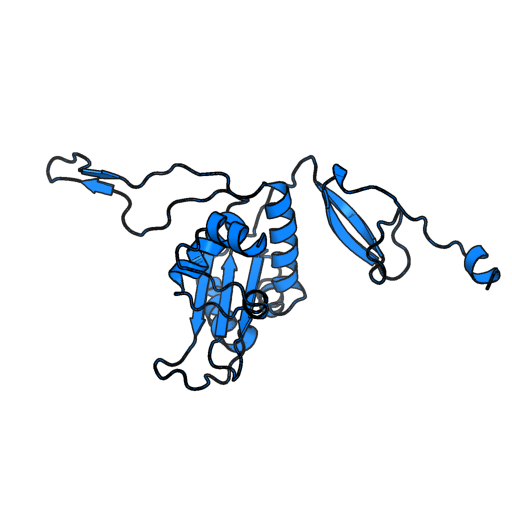O . GLU A 1 190 ? -18.283 12.578 21.736 1.00 86.62 190 GLU A O 1
ATOM 1458 N N . GLU A 1 191 ? -18.230 10.874 23.200 1.00 86.56 191 GLU A N 1
ATOM 1459 C CA . GLU A 1 191 ? -17.046 11.297 23.953 1.00 86.56 191 GLU A CA 1
ATOM 1460 C C . GLU A 1 191 ? -15.982 10.185 24.039 1.00 86.56 191 GLU A C 1
ATOM 1462 O O . GLU A 1 191 ? -16.219 9.019 23.710 1.00 86.56 191 GLU A O 1
ATOM 1467 N N . GLU A 1 192 ? -14.776 10.555 24.476 1.00 87.94 192 GLU A N 1
ATOM 1468 C CA . GLU A 1 192 ? -13.661 9.631 24.703 1.00 87.94 192 GLU A CA 1
ATOM 1469 C C . GLU A 1 192 ? -13.840 8.884 26.034 1.00 87.94 192 GLU A C 1
ATOM 1471 O O . GLU A 1 192 ? -13.457 9.372 27.097 1.00 87.94 192 GLU A O 1
ATOM 1476 N N . CYS A 1 193 ? -14.416 7.681 25.985 1.00 83.00 193 CYS A N 1
ATOM 1477 C CA . CYS A 1 193 ? -14.600 6.827 27.158 1.00 83.00 193 CYS A CA 1
ATOM 1478 C C . CYS A 1 193 ? -14.197 5.372 26.905 1.00 83.00 193 CYS A C 1
ATOM 1480 O O . CYS A 1 193 ? -14.342 4.844 25.804 1.00 83.00 193 CYS A O 1
ATOM 1482 N N . GLY A 1 194 ? -13.700 4.708 27.953 1.00 86.12 194 GLY A N 1
ATOM 1483 C CA . GLY A 1 194 ? -13.226 3.325 27.869 1.00 86.12 194 GLY A CA 1
ATOM 1484 C C . GLY A 1 194 ? -12.046 3.156 26.907 1.00 86.12 194 GLY A C 1
ATOM 1485 O O . GLY A 1 194 ? -11.229 4.060 26.739 1.00 86.12 194 GLY A O 1
ATOM 1486 N N . GLU A 1 195 ? -11.945 1.984 26.278 1.00 90.75 195 GLU A N 1
ATOM 1487 C CA . GLU A 1 195 ? -10.983 1.751 25.199 1.00 90.75 195 GLU A CA 1
ATOM 1488 C C . GLU A 1 195 ? -11.560 2.235 23.868 1.00 90.75 195 GLU A C 1
ATOM 1490 O O . GLU A 1 195 ? -12.506 1.655 23.323 1.00 90.75 195 GLU A O 1
ATOM 1495 N N . TYR A 1 196 ? -10.963 3.293 23.324 1.00 92.62 196 TYR A N 1
ATOM 1496 C CA . TYR A 1 196 ? -11.431 3.937 22.103 1.00 92.62 196 TYR A CA 1
ATOM 1497 C C . TYR A 1 196 ? -10.344 4.055 21.035 1.00 92.62 196 TYR A C 1
ATOM 1499 O O . TYR A 1 196 ? -9.146 3.928 21.298 1.00 92.62 196 TYR A O 1
ATOM 1507 N N . GLN A 1 197 ? -10.769 4.299 19.798 1.00 93.31 197 GLN A N 1
ATOM 1508 C CA . GLN A 1 197 ? -9.895 4.685 18.700 1.00 93.31 197 GLN A CA 1
ATOM 1509 C C . GLN A 1 197 ? -10.537 5.803 17.882 1.00 93.31 197 GLN A C 1
ATOM 1511 O O . GLN A 1 197 ? -11.724 5.758 17.572 1.00 93.31 197 GLN A O 1
ATOM 1516 N N . VAL A 1 198 ? -9.741 6.798 17.496 1.00 94.62 198 VAL A N 1
ATOM 1517 C CA . VAL A 1 198 ? -10.200 7.887 16.629 1.00 94.62 198 VAL A CA 1
ATOM 1518 C C . VAL A 1 198 ? -9.930 7.517 15.172 1.00 94.62 198 VAL A C 1
ATOM 1520 O O . VAL A 1 198 ? -8.775 7.348 14.778 1.00 94.62 198 VAL A O 1
ATOM 1523 N N . LEU A 1 199 ? -10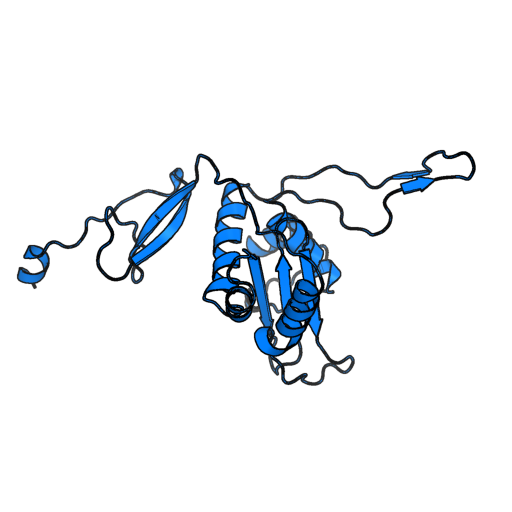.984 7.383 14.365 1.00 95.25 199 LEU A N 1
ATOM 1524 C CA . LEU A 1 199 ? -10.900 6.936 12.970 1.00 95.25 199 LEU A CA 1
ATOM 1525 C C . LEU A 1 199 ? -11.701 7.853 12.034 1.00 95.25 199 LEU A C 1
ATOM 1527 O O . LEU A 1 199 ? -12.712 8.423 12.452 1.00 95.25 199 LEU A O 1
ATOM 1531 N N . PRO A 1 200 ? -11.286 7.998 10.762 1.00 95.62 200 PRO A N 1
ATOM 1532 C CA . PRO A 1 200 ? -12.057 8.742 9.778 1.00 95.62 200 PRO A CA 1
ATOM 1533 C C . PRO A 1 200 ? -13.277 7.942 9.302 1.00 95.62 200 PRO A C 1
ATOM 1535 O O . PRO A 1 200 ? -13.170 6.763 8.960 1.00 95.62 200 PRO A O 1
ATOM 1538 N N . ILE A 1 201 ? -14.424 8.607 9.198 1.00 95.50 201 ILE A N 1
ATOM 1539 C CA . ILE A 1 201 ? -15.681 8.050 8.687 1.00 95.50 201 ILE A CA 1
ATOM 1540 C C . ILE A 1 201 ? -16.369 9.050 7.756 1.00 95.50 201 ILE A C 1
ATOM 1542 O O . ILE A 1 201 ? -16.232 10.264 7.911 1.00 95.50 201 ILE A O 1
ATOM 1546 N N . LYS A 1 202 ? -17.114 8.548 6.765 1.00 95.31 202 LYS A N 1
ATOM 1547 C CA . LYS A 1 202 ? -17.932 9.398 5.891 1.00 95.31 202 LYS A CA 1
ATOM 1548 C C . LYS A 1 202 ? -19.179 9.862 6.639 1.00 95.31 202 LYS A C 1
ATOM 1550 O O . LYS A 1 202 ? -19.863 9.034 7.234 1.00 95.31 202 LYS A O 1
ATOM 1555 N N . LEU A 1 203 ? -19.533 11.141 6.524 1.00 93.25 203 LEU A N 1
ATOM 1556 C CA . LEU A 1 203 ? -20.657 11.741 7.258 1.00 93.25 203 LEU A CA 1
ATOM 1557 C C . LEU A 1 203 ? -21.968 10.950 7.140 1.00 93.25 203 LEU A C 1
ATOM 1559 O O . LEU A 1 203 ? -22.616 10.655 8.136 1.00 93.25 203 LEU A O 1
ATOM 1563 N N . HIS A 1 204 ? -22.327 10.521 5.929 1.00 92.19 204 HIS A N 1
ATOM 1564 C CA . HIS A 1 204 ? -23.567 9.774 5.677 1.00 92.19 204 HIS A CA 1
ATOM 1565 C C . HIS A 1 204 ? -23.591 8.353 6.276 1.00 92.19 204 HIS A C 1
ATOM 1567 O O . HIS A 1 204 ? -24.627 7.688 6.238 1.00 92.19 204 HIS A O 1
ATOM 1573 N N . GLN A 1 205 ? -22.457 7.843 6.770 1.00 90.81 205 GLN A N 1
ATOM 1574 C CA . GLN A 1 205 ? -22.371 6.541 7.440 1.00 90.81 205 GLN A CA 1
ATOM 1575 C C . GLN A 1 205 ? -22.599 6.644 8.952 1.00 90.81 205 GLN A C 1
ATOM 1577 O O . GLN A 1 205 ? -22.794 5.619 9.605 1.00 90.81 205 GLN A O 1
ATOM 1582 N N . ILE A 1 206 ? -22.618 7.858 9.503 1.00 89.69 206 ILE A N 1
ATOM 1583 C CA . ILE A 1 206 ? -22.908 8.116 10.911 1.00 89.69 206 ILE A CA 1
ATOM 1584 C C . ILE A 1 206 ? -24.421 7.977 11.102 1.00 89.69 206 ILE A C 1
ATOM 1586 O O . ILE A 1 206 ? -25.188 8.873 10.764 1.00 89.69 206 ILE A O 1
ATOM 1590 N N . LYS A 1 207 ? -24.862 6.812 11.584 1.00 87.56 207 LYS A N 1
ATOM 1591 C CA . LYS A 1 207 ? -26.292 6.520 11.791 1.00 87.56 207 LYS A CA 1
ATOM 1592 C C . LYS A 1 207 ? -26.735 6.689 13.235 1.00 87.56 207 LYS A C 1
ATOM 1594 O O . LYS A 1 207 ? -27.828 7.180 13.483 1.00 87.56 207 LYS A O 1
ATOM 1599 N N . GLN A 1 208 ? -25.909 6.230 14.165 1.00 85.81 208 GLN A N 1
ATOM 1600 C CA . GLN A 1 208 ? -26.205 6.231 15.587 1.00 85.81 208 GLN A CA 1
ATOM 1601 C C . GLN A 1 208 ? -24.916 6.505 16.344 1.00 85.81 208 GLN A C 1
ATOM 1603 O O . GLN A 1 208 ? -23.858 5.993 15.971 1.00 85.81 208 GLN A O 1
ATOM 1608 N N . VAL A 1 209 ? -25.033 7.316 17.386 1.00 88.12 209 VAL A N 1
ATOM 1609 C CA . VAL A 1 209 ? -23.955 7.615 18.317 1.00 88.12 209 VAL A CA 1
ATOM 1610 C C . VAL A 1 209 ? -24.376 7.093 19.681 1.00 88.12 209 VAL A C 1
ATOM 1612 O O . VAL A 1 209 ? -25.541 7.213 20.061 1.00 88.12 209 VAL A O 1
ATOM 1615 N N . LYS A 1 210 ? -23.455 6.413 20.353 1.00 87.44 210 LYS A N 1
ATOM 1616 C CA . LYS A 1 210 ? -23.642 5.827 21.674 1.00 87.44 210 LYS A CA 1
ATOM 1617 C C . LYS A 1 210 ? -23.071 6.785 22.717 1.00 87.44 210 LYS A C 1
ATOM 1619 O O . LYS A 1 210 ? -21.936 7.243 22.576 1.00 87.44 210 LYS A O 1
ATOM 1624 N N . ASP A 1 211 ? -23.841 7.029 23.769 1.00 85.62 211 ASP A N 1
ATOM 1625 C CA . ASP A 1 211 ? -23.363 7.760 24.938 1.00 85.62 211 ASP A CA 1
ATOM 1626 C C . ASP A 1 211 ? -22.408 6.898 25.765 1.00 85.62 211 ASP A C 1
ATOM 1628 O O . ASP A 1 211 ? -22.507 5.665 25.810 1.00 85.62 211 ASP A O 1
ATOM 1632 N N . CYS A 1 212 ? -21.483 7.557 26.451 1.00 80.19 212 CYS A N 1
ATOM 1633 C CA . CYS A 1 212 ? -20.592 6.880 27.375 1.00 80.19 212 CYS A CA 1
ATOM 1634 C C . CYS A 1 212 ? -21.380 6.288 28.555 1.00 80.19 212 CYS A C 1
ATOM 1636 O O . CYS A 1 212 ? -22.254 6.971 29.097 1.00 80.19 212 CYS A O 1
ATOM 1638 N N . PRO A 1 213 ? -21.085 5.042 28.983 1.00 74.81 213 PRO A N 1
ATOM 1639 C CA . PRO A 1 213 ? -21.719 4.461 30.160 1.00 74.81 213 PRO A CA 1
ATOM 1640 C C . PRO A 1 213 ? -21.515 5.379 31.366 1.00 74.81 213 PRO A C 1
ATOM 1642 O O . PRO A 1 213 ? -20.384 5.754 31.685 1.00 74.81 213 PRO A O 1
ATOM 1645 N N . SER A 1 214 ? -22.602 5.745 32.038 1.00 72.88 214 SER A N 1
ATOM 1646 C CA . SER A 1 214 ? -22.515 6.564 33.241 1.00 72.88 214 SER A CA 1
ATOM 1647 C C . SER A 1 214 ? -22.061 5.715 34.430 1.00 72.88 214 SER A C 1
ATOM 1649 O O . SER A 1 214 ? -22.265 4.500 34.468 1.00 72.88 214 SER A O 1
ATOM 1651 N N . PHE A 1 215 ? -21.511 6.357 35.465 1.00 64.25 215 PHE A N 1
ATOM 1652 C CA . PHE A 1 215 ? -21.211 5.692 36.742 1.00 64.25 215 PHE A CA 1
ATOM 1653 C C . PHE A 1 215 ? -22.424 4.920 37.306 1.00 64.25 215 PHE A C 1
ATOM 1655 O O . PHE A 1 215 ? -22.267 3.865 37.916 1.00 64.25 215 PHE A O 1
ATOM 1662 N N . PHE A 1 216 ? -23.645 5.405 37.057 1.00 65.62 216 PHE A N 1
ATOM 1663 C CA . PHE A 1 216 ? -24.878 4.761 37.509 1.00 65.62 216 PHE A CA 1
ATOM 1664 C C . PHE A 1 216 ? -25.252 3.502 36.719 1.00 65.62 216 PHE A C 1
ATOM 1666 O O . PHE A 1 216 ? -25.978 2.663 37.250 1.0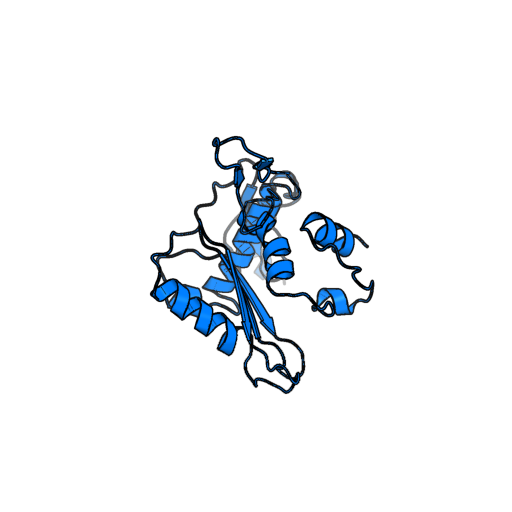0 65.62 216 PHE A O 1
ATOM 1673 N N . ASP A 1 217 ? -24.751 3.327 35.495 1.00 67.12 217 ASP A N 1
ATOM 1674 C CA . ASP A 1 217 ? -24.986 2.104 34.716 1.00 67.12 217 ASP A CA 1
ATOM 1675 C C . ASP A 1 217 ? -24.183 0.922 35.267 1.00 67.12 217 ASP A C 1
ATOM 1677 O O . ASP A 1 217 ? -24.630 -0.220 35.192 1.00 67.12 217 ASP A O 1
ATOM 1681 N N . PHE A 1 218 ? -23.051 1.198 35.921 1.00 60.56 218 PHE A N 1
ATOM 1682 C CA . PHE A 1 218 ? -22.265 0.193 36.640 1.00 60.56 218 PHE A CA 1
ATOM 1683 C C . PHE A 1 218 ? -22.934 -0.292 37.934 1.00 60.56 218 PHE A C 1
ATOM 1685 O O . PHE A 1 218 ? -22.643 -1.392 38.387 1.00 60.56 218 PHE A O 1
ATOM 1692 N N . LEU A 1 219 ? -23.836 0.504 38.521 1.00 57.72 219 LEU A N 1
ATOM 1693 C CA . LEU A 1 219 ? -24.569 0.158 39.748 1.00 57.72 219 LEU A CA 1
ATOM 1694 C C . LEU A 1 219 ? -25.848 -0.656 39.489 1.00 57.72 219 LEU A C 1
ATOM 1696 O O . LEU A 1 219 ? -26.519 -1.056 40.438 1.00 57.72 219 LEU A O 1
ATOM 1700 N N . LYS A 1 220 ? -26.217 -0.868 38.220 1.00 56.78 220 LYS A N 1
ATOM 1701 C CA . LYS A 1 220 ? -27.423 -1.610 37.817 1.00 56.78 220 LYS A CA 1
ATOM 1702 C C . LYS A 1 220 ? -27.159 -3.076 37.448 1.00 56.78 220 LYS A C 1
ATOM 1704 O O . LYS A 1 220 ? -28.122 -3.764 37.112 1.00 56.78 220 LYS A O 1
ATOM 1709 N N . ASN A 1 221 ? -25.906 -3.535 37.522 1.00 48.75 221 ASN A N 1
ATOM 1710 C CA . ASN A 1 221 ? -25.493 -4.920 37.268 1.00 48.75 221 ASN A CA 1
ATOM 1711 C C . ASN A 1 221 ? -24.949 -5.585 38.530 1.00 48.75 221 ASN A C 1
ATOM 1713 O O . ASN A 1 221 ? -24.158 -4.928 39.242 1.00 48.75 221 ASN A O 1
#

Sequence (221 aa):
KNVIKTLKKLGVEQRVPAYPSMLLGAVSMTPIEVLNMYQPIASFGQKLSVGAIVDIVDPLGISIWKKSSEAKQVMDYQTSYILNHALNQVTRTGTAKRLGAYFPKTQYAGKTGTTDDLRDSWFTGFDQNKLTTIWIGKDDNSPVELTGSQGALSVFLSLQAAKSAESLAVPKPSDVEMRVFEQSTGAIMEEECGEYQVLPIKLHQIKQVKDCPSFFDFLKN

Secondary structure (DSSP, 8-state):
-HHHHHHHHHT--S----SGGGGGT-----HHHHHHHHHHHHTTTEE----S--EEE-TTS-EEEE-----EE-S-HHHHHHHHHHHHHHHHTSTTHHHHHHSTT---EEEEEE-GGG--EEEEEE-SS-EEEEEE--TT-------TTTTHHHHHHHHHHSS-------PPPTTEEEEEEETTT--EESS--SSEEEEEEEGGG----BPPPPTTTGGG-

Radius of gyration: 21.13 Å; Cα contacts (8 Å, |Δi|>4): 374; chains: 1; bounding box: 46×40×77 Å

Mean predicted aligned error: 5.66 Å

Foldseek 3Di:
DVVQVLQVLLPQPDDQDPDPCVVQPPDDDDLVSVLSSCVCLLVQQWRADDDDDAFDADPVRHTPDGGDRDTDRSDHNQVSVQLQVVQQCCCCPNPNNVNCVLVVPATKGKDWHADPQQAKAWIWMDAQPDTDIFIDHDPVSHHPVAGNNRPRSVVVSVVCVVPPGHHHDRDNDPQKDWFKADPPPRATEPDDDDDIDTGIDGNVVNDDYDYHDDPVNVVVD

Solvent-accessible surface area (backbone atoms only — not comparable to full-atom values): 12743 Å² total; per-residue (Å²): 117,68,66,62,53,48,45,45,58,34,53,47,81,68,90,76,71,95,50,80,55,42,82,79,58,72,63,93,71,54,64,67,50,52,39,44,38,45,43,18,52,77,50,44,9,33,37,62,78,83,76,90,72,58,66,42,62,49,97,87,67,50,77,78,45,67,59,71,85,68,67,43,80,63,46,57,51,62,60,23,50,44,50,44,51,54,23,24,42,25,21,54,73,40,82,38,20,67,55,28,68,74,36,70,91,45,44,46,29,33,50,70,38,60,47,78,80,28,24,36,7,24,21,40,38,30,40,58,86,50,81,49,58,37,77,41,63,43,98,86,64,48,60,60,81,24,46,8,58,65,39,16,37,46,56,50,50,54,55,50,72,78,34,96,78,51,48,49,77,74,84,78,52,93,61,48,44,78,42,38,22,32,68,92,78,66,44,39,34,77,60,97,52,88,65,60,44,79,45,70,44,50,57,90,72,69,82,68,70,41,76,68,86,50,81,69,61,66,72,74,109

Nearest PDB structures (foldseek):
  5hl9-assembly1_A  TM=9.289E-01  e=1.461E-15  Escherichia coli K-12
  5hld-assembly1_A  TM=9.476E-01  e=3.247E-15  Escherichia coli K-12
  5hla-assembly1_A  TM=9.242E-01  e=3.672E-15  Escherichia coli K-12
  3vma-assembly1_A  TM=9.474E-01  e=1.255E-14  Escherichia coli K-12
  5hlb-assembly1_A  TM=9.236E-01  e=9.813E-15  Escherichia coli K-12